Protein AF-A0A1H9GH10-F1 (afdb_monomer_lite)

Structure (mmCIF, N/CA/C/O backbone):
data_AF-A0A1H9GH10-F1
#
_entry.id   AF-A0A1H9GH10-F1
#
loop_
_atom_site.group_PDB
_atom_site.id
_atom_site.type_symbol
_atom_site.label_atom_id
_atom_site.label_alt_id
_atom_site.label_comp_id
_atom_site.label_asym_id
_atom_site.label_entity_id
_atom_site.label_seq_id
_atom_site.pdbx_PDB_ins_code
_atom_site.Cartn_x
_atom_site.Cartn_y
_atom_site.Cartn_z
_atom_site.occupancy
_atom_site.B_iso_or_equiv
_atom_site.auth_seq_id
_atom_site.auth_comp_id
_atom_site.auth_asym_id
_atom_site.auth_atom_id
_atom_site.pdbx_PDB_model_num
ATOM 1 N N . MET A 1 1 ? 7.944 50.715 -6.901 1.00 51.25 1 MET A N 1
ATOM 2 C CA . MET A 1 1 ? 7.846 49.276 -6.567 1.00 51.25 1 MET A CA 1
ATOM 3 C C . MET A 1 1 ? 8.241 49.073 -5.104 1.00 51.25 1 MET A C 1
ATOM 5 O O . MET A 1 1 ? 9.111 49.791 -4.641 1.00 51.25 1 MET A O 1
ATOM 9 N N . SER A 1 2 ? 7.587 48.134 -4.406 1.00 56.75 2 SER A N 1
ATOM 10 C CA . SER A 1 2 ? 7.866 47.668 -3.027 1.00 56.75 2 SER A CA 1
ATOM 11 C C . SER A 1 2 ? 7.395 48.509 -1.818 1.00 56.75 2 SER A C 1
ATOM 13 O O . SER A 1 2 ? 8.195 48.880 -0.970 1.00 56.75 2 SER A O 1
ATOM 15 N N . LYS A 1 3 ? 6.078 48.736 -1.663 1.00 54.81 3 LYS A N 1
ATOM 16 C CA . LYS A 1 3 ? 5.465 49.009 -0.332 1.00 54.81 3 LYS A CA 1
ATOM 17 C C . LYS A 1 3 ? 4.612 47.842 0.195 1.00 54.81 3 LYS A C 1
ATOM 19 O O . LYS A 1 3 ? 4.389 47.717 1.394 1.00 54.81 3 LYS A O 1
ATOM 24 N N . THR A 1 4 ? 4.172 46.947 -0.687 1.00 63.12 4 THR A N 1
ATOM 25 C CA . THR A 1 4 ? 3.227 45.865 -0.361 1.00 63.12 4 THR A CA 1
ATOM 26 C C . THR A 1 4 ? 3.899 44.652 0.297 1.00 63.12 4 THR A C 1
ATOM 28 O O . THR A 1 4 ? 3.320 44.022 1.182 1.00 63.12 4 THR A O 1
ATOM 31 N N . ALA A 1 5 ? 5.152 44.356 -0.067 1.00 64.62 5 ALA A N 1
ATOM 32 C CA . ALA A 1 5 ? 5.913 43.246 0.515 1.00 64.62 5 ALA A CA 1
ATOM 33 C C . ALA A 1 5 ? 6.291 43.508 1.985 1.00 64.62 5 ALA A C 1
ATOM 35 O O . ALA A 1 5 ? 6.207 42.617 2.828 1.00 64.62 5 ALA A O 1
ATOM 36 N N . GLU A 1 6 ? 6.629 44.754 2.318 1.00 70.31 6 GLU A N 1
ATOM 37 C CA . GLU A 1 6 ? 7.044 45.137 3.670 1.00 70.31 6 GLU A CA 1
ATOM 38 C C . GLU A 1 6 ? 5.863 45.170 4.654 1.00 70.31 6 GLU A C 1
ATOM 40 O O . GLU A 1 6 ? 5.976 44.682 5.778 1.00 70.31 6 GLU A O 1
ATOM 45 N N . SER A 1 7 ? 4.685 45.611 4.194 1.00 72.62 7 SER A N 1
ATOM 46 C CA . SER A 1 7 ? 3.438 45.550 4.972 1.00 72.62 7 SER A CA 1
ATOM 47 C C . SER A 1 7 ? 3.027 44.111 5.312 1.00 72.62 7 SER A C 1
ATOM 49 O O . SER A 1 7 ? 2.621 43.824 6.440 1.00 72.62 7 SER A O 1
ATOM 51 N N . THR A 1 8 ? 3.187 43.186 4.363 1.00 72.62 8 THR A N 1
ATOM 52 C CA . THR A 1 8 ? 2.851 41.768 4.560 1.00 72.62 8 THR A CA 1
ATOM 53 C C . THR A 1 8 ? 3.807 41.110 5.558 1.00 72.62 8 THR A C 1
ATOM 55 O O . THR A 1 8 ? 3.375 40.388 6.457 1.00 72.62 8 THR A O 1
ATOM 58 N N . ARG A 1 9 ? 5.103 41.445 5.485 1.00 73.88 9 ARG A N 1
ATOM 59 C CA . ARG A 1 9 ? 6.121 40.943 6.418 1.00 73.88 9 ARG A CA 1
ATOM 60 C C . ARG A 1 9 ? 5.903 41.459 7.845 1.00 73.88 9 ARG A C 1
ATOM 62 O O . ARG A 1 9 ? 6.041 40.694 8.795 1.00 73.88 9 ARG A O 1
ATOM 69 N N . GLN A 1 10 ? 5.493 42.719 8.009 1.00 79.44 10 GLN A N 1
ATOM 70 C CA . GLN A 1 10 ? 5.167 43.282 9.326 1.00 79.44 10 GLN A CA 1
ATOM 71 C C . GLN A 1 10 ? 3.923 42.640 9.955 1.00 79.44 10 GLN A C 1
ATOM 73 O O . GLN A 1 10 ? 3.925 42.372 11.157 1.00 79.44 10 GLN A O 1
ATOM 78 N N . ARG A 1 11 ? 2.889 42.335 9.156 1.00 73.62 11 ARG A N 1
ATOM 79 C CA . ARG A 1 11 ? 1.697 41.618 9.641 1.00 73.62 11 ARG A CA 1
ATOM 80 C C . ARG A 1 11 ? 2.038 40.206 10.113 1.00 73.62 11 ARG A C 1
ATOM 82 O O . ARG A 1 11 ? 1.616 39.825 11.198 1.00 73.62 11 ARG A O 1
ATOM 89 N N . LEU A 1 12 ? 2.868 39.476 9.365 1.00 69.56 12 LEU A N 1
ATOM 90 C CA . LEU A 1 12 ? 3.295 38.125 9.739 1.00 69.56 12 LEU A CA 1
ATOM 91 C C . LEU A 1 12 ? 4.089 38.114 11.059 1.00 69.56 12 LEU A C 1
ATOM 93 O O . LEU A 1 12 ? 3.812 37.312 11.947 1.00 69.56 12 LEU A O 1
ATOM 97 N N . VAL A 1 13 ? 5.020 39.059 11.236 1.00 79.81 13 VAL A N 1
ATOM 98 C CA . VAL A 1 13 ? 5.809 39.187 12.476 1.00 79.81 13 VAL A CA 1
ATOM 99 C C . VAL A 1 13 ? 4.927 39.530 13.683 1.00 79.81 13 VAL A C 1
ATOM 101 O O . VAL A 1 13 ? 5.165 39.024 14.781 1.00 79.81 13 VAL A O 1
ATOM 104 N N . GLN A 1 14 ? 3.895 40.362 13.509 1.00 75.31 14 GLN A N 1
ATOM 105 C CA . GLN A 1 14 ? 2.956 40.670 14.593 1.00 75.31 14 GLN A CA 1
ATOM 106 C C . GLN A 1 14 ? 2.070 39.472 14.967 1.00 75.31 14 GLN A C 1
ATOM 108 O O . GLN A 1 14 ? 1.822 39.268 16.157 1.00 75.31 14 GLN A O 1
ATOM 113 N N . SER A 1 15 ? 1.647 38.658 13.995 1.00 65.44 15 SER A N 1
ATOM 114 C CA . SER A 1 15 ? 0.886 37.426 14.248 1.00 65.44 15 SER A CA 1
ATOM 115 C C . SER A 1 15 ? 1.715 36.391 15.013 1.00 65.44 15 SER A C 1
ATOM 117 O O . SER A 1 15 ? 1.254 35.873 16.028 1.00 65.44 15 SER A O 1
ATOM 119 N N . ILE A 1 16 ? 2.974 36.173 14.613 1.00 69.44 16 ILE A N 1
ATOM 120 C CA . ILE A 1 16 ? 3.894 35.245 15.295 1.00 69.44 16 ILE A CA 1
ATOM 121 C C . ILE A 1 16 ? 4.157 35.692 16.743 1.00 69.44 16 ILE A C 1
ATOM 123 O O . ILE A 1 16 ? 4.147 34.875 17.661 1.00 69.44 16 ILE A O 1
ATOM 127 N N . ARG A 1 17 ? 4.308 37.003 16.988 1.00 67.38 17 ARG A N 1
ATOM 128 C CA . ARG A 1 17 ? 4.478 37.536 18.353 1.00 67.38 17 ARG A CA 1
ATOM 129 C C . ARG A 1 17 ? 3.243 37.363 19.242 1.00 67.38 17 ARG A C 1
ATOM 131 O O . ARG A 1 17 ? 3.406 37.298 20.456 1.00 67.38 17 ARG A O 1
ATOM 138 N N . ARG A 1 18 ? 2.026 37.300 18.685 1.00 62.97 18 ARG A N 1
ATOM 139 C CA . ARG A 1 18 ? 0.807 37.020 19.470 1.00 62.97 18 ARG A CA 1
ATOM 140 C C . ARG A 1 18 ? 0.712 35.553 19.887 1.00 62.97 18 ARG A C 1
ATOM 142 O O . ARG A 1 18 ? 0.354 35.301 21.033 1.00 62.97 18 ARG A O 1
ATOM 149 N N . ILE A 1 19 ? 1.081 34.630 18.998 1.00 59.31 19 ILE A N 1
ATOM 150 C CA . ILE A 1 19 ? 1.079 33.183 19.273 1.00 59.31 19 ILE A CA 1
ATOM 151 C C . ILE A 1 19 ? 2.138 32.847 20.335 1.00 59.31 19 ILE A C 1
ATOM 153 O O . ILE A 1 19 ? 1.828 32.254 21.360 1.00 59.31 19 ILE A O 1
ATOM 157 N N . ALA A 1 20 ? 3.362 33.364 20.184 1.00 53.31 20 ALA A N 1
ATOM 158 C CA . ALA A 1 20 ? 4.433 33.119 21.156 1.00 53.31 20 ALA A CA 1
ATOM 159 C C . ALA A 1 20 ? 4.153 33.712 22.554 1.00 53.31 20 ALA A C 1
ATOM 161 O O . ALA A 1 20 ? 4.685 33.237 23.555 1.00 53.31 20 ALA A O 1
ATOM 162 N N . LYS A 1 21 ? 3.325 34.764 22.646 1.00 57.12 21 LYS A N 1
ATOM 163 C CA . LYS A 1 21 ? 2.960 35.373 23.932 1.00 57.12 21 LYS A CA 1
ATOM 164 C C . LYS A 1 21 ? 1.879 34.576 24.675 1.00 57.12 21 LYS A C 1
ATOM 166 O O . LYS A 1 21 ? 1.884 34.573 25.901 1.00 57.12 21 LYS A O 1
ATOM 171 N N . THR A 1 22 ? 0.990 33.890 23.955 1.00 54.22 22 THR A N 1
ATOM 172 C CA . THR A 1 22 ? -0.096 33.103 24.563 1.00 54.22 22 THR A CA 1
ATOM 173 C C . THR A 1 22 ? 0.424 31.802 25.177 1.00 54.22 22 THR A C 1
ATOM 175 O O . THR A 1 22 ? 0.079 31.508 26.317 1.00 54.22 22 THR A O 1
ATOM 178 N N . GLU A 1 23 ? 1.372 31.117 24.529 1.00 54.06 23 GLU A N 1
ATOM 179 C CA . GLU A 1 23 ? 1.996 29.905 25.095 1.00 54.06 23 GLU A CA 1
ATOM 180 C C . GLU A 1 23 ? 2.856 30.173 26.344 1.00 54.06 23 GLU A C 1
ATOM 182 O O . GLU A 1 23 ? 2.976 29.318 27.225 1.00 54.06 23 GLU A O 1
ATOM 187 N N . PHE A 1 24 ? 3.462 31.360 26.454 1.00 49.72 24 PHE A N 1
ATOM 188 C CA . PHE A 1 24 ? 4.284 31.711 27.616 1.00 49.72 24 PHE A CA 1
ATOM 189 C C . PHE A 1 24 ? 3.438 32.094 28.842 1.00 49.72 24 PHE A C 1
ATOM 191 O O . PHE A 1 24 ? 3.803 31.767 29.971 1.00 49.72 24 PHE A O 1
ATOM 198 N N . GLU A 1 25 ? 2.298 32.761 28.636 1.00 52.62 25 GLU A N 1
ATOM 199 C CA . GLU A 1 25 ? 1.391 33.160 29.722 1.00 52.62 25 GLU A CA 1
ATOM 200 C C . GLU A 1 25 ? 0.532 31.984 30.231 1.00 52.62 25 GLU A C 1
ATOM 202 O O . GLU A 1 25 ? 0.204 31.939 31.419 1.00 52.62 25 GLU A O 1
ATOM 207 N N . GLU A 1 26 ? 0.236 30.990 29.385 1.00 49.38 26 GLU A N 1
ATOM 208 C CA . GLU A 1 26 ? -0.495 29.776 29.779 1.00 49.38 26 GLU A CA 1
ATOM 209 C C . GLU A 1 26 ? 0.381 28.810 30.603 1.00 49.38 26 GLU A C 1
ATOM 211 O O . GLU A 1 26 ? -0.070 28.266 31.613 1.00 49.38 26 GLU A O 1
ATOM 216 N N . ASN A 1 27 ? 1.680 28.719 30.291 1.00 48.81 27 ASN A N 1
ATOM 217 C CA . ASN A 1 27 ? 2.640 27.908 31.051 1.00 48.81 27 ASN A CA 1
ATOM 218 C C . ASN A 1 27 ? 3.083 28.524 32.395 1.00 48.81 27 ASN A C 1
ATOM 220 O O . ASN A 1 27 ? 3.609 27.812 33.248 1.00 48.81 27 ASN A O 1
ATOM 224 N N . GLN A 1 28 ? 2.865 29.825 32.630 1.00 45.56 28 GLN A N 1
ATOM 225 C CA . GLN A 1 28 ? 3.172 30.465 33.921 1.00 45.56 28 GLN A CA 1
ATOM 226 C C . GLN A 1 28 ? 2.019 30.437 34.932 1.00 45.56 28 GLN A C 1
ATOM 228 O O . GLN A 1 28 ? 2.216 30.805 36.091 1.00 45.56 28 GLN A O 1
ATOM 233 N N . ARG A 1 29 ? 0.819 29.992 34.537 1.00 45.31 29 ARG A N 1
ATOM 234 C CA . ARG A 1 29 ? -0.355 29.967 35.425 1.00 45.31 29 ARG A CA 1
ATOM 235 C C . ARG A 1 29 ? -0.486 28.703 36.277 1.00 45.31 29 ARG A C 1
ATOM 237 O O . ARG A 1 29 ? -1.370 28.645 37.129 1.00 45.31 29 ARG A O 1
ATOM 244 N N . LEU A 1 30 ? 0.407 27.728 36.102 1.00 45.06 30 LEU A N 1
ATOM 245 C CA . LEU A 1 30 ? 0.434 26.497 36.888 1.00 45.06 30 LEU A CA 1
ATOM 246 C C . LEU A 1 30 ? 1.631 26.475 37.848 1.00 45.06 30 LEU A C 1
ATOM 248 O O . LEU A 1 30 ? 2.730 26.040 37.519 1.00 45.06 30 LEU A O 1
ATOM 252 N N . GLY A 1 31 ? 1.380 26.911 39.081 1.00 35.62 31 GLY A N 1
ATOM 253 C CA . GLY A 1 31 ? 2.175 26.565 40.259 1.00 35.62 31 GLY A CA 1
ATOM 254 C C . GLY A 1 31 ? 1.708 27.325 41.510 1.00 35.62 31 GLY A C 1
ATOM 255 O O . GLY A 1 31 ? 1.120 28.394 41.351 1.00 35.62 31 GLY A O 1
ATOM 256 N N . PRO A 1 32 ? 1.983 26.852 42.749 1.00 49.28 32 PRO A N 1
ATOM 257 C CA . PRO A 1 32 ? 2.855 25.727 43.110 1.00 49.28 32 PRO A CA 1
ATOM 258 C C . PRO A 1 32 ? 2.259 24.744 44.149 1.00 49.28 32 PRO A C 1
ATOM 260 O O . PRO A 1 32 ? 1.593 25.141 45.099 1.00 49.28 32 PRO A O 1
ATOM 263 N N . ALA A 1 33 ? 2.634 23.466 44.068 1.00 32.53 33 ALA A N 1
ATOM 264 C CA . ALA A 1 33 ? 2.789 22.619 45.254 1.00 32.53 33 ALA A CA 1
ATOM 265 C C . ALA A 1 33 ? 3.806 21.509 44.954 1.00 32.53 33 ALA A C 1
ATOM 267 O O . ALA A 1 33 ? 3.503 20.522 44.294 1.00 32.53 33 ALA A O 1
ATOM 268 N N . ALA A 1 34 ? 5.036 21.704 45.426 1.00 37.78 34 ALA A N 1
ATOM 269 C CA . ALA A 1 34 ? 6.015 20.634 45.601 1.00 37.78 34 ALA A CA 1
ATOM 270 C C . ALA A 1 34 ? 6.011 20.217 47.087 1.00 37.78 34 ALA A C 1
ATOM 272 O O . ALA A 1 34 ? 5.676 21.040 47.943 1.00 37.78 34 ALA A O 1
ATOM 273 N N . PRO A 1 35 ? 6.472 18.999 47.418 1.00 41.75 35 PRO A N 1
ATOM 274 C CA . PRO A 1 35 ? 7.907 18.903 47.648 1.00 41.75 35 PRO A CA 1
ATOM 275 C C . PRO A 1 35 ? 8.593 17.742 46.920 1.00 41.75 35 PRO A C 1
ATOM 277 O O . PRO A 1 35 ? 8.013 16.734 46.537 1.00 41.75 35 PRO A O 1
ATOM 280 N N . LYS A 1 36 ? 9.890 17.973 46.729 1.00 42.69 36 LYS A N 1
ATOM 281 C CA . LYS A 1 36 ? 10.887 17.188 46.005 1.00 42.69 36 LYS A CA 1
ATOM 282 C C . LYS A 1 36 ? 11.040 15.760 46.542 1.00 42.69 36 LYS A C 1
ATOM 284 O O . LYS A 1 36 ? 11.270 15.584 47.732 1.00 42.69 36 LYS A O 1
ATOM 289 N N . ALA A 1 37 ? 11.184 14.806 45.624 1.00 30.61 37 ALA A N 1
ATOM 290 C CA . ALA A 1 37 ? 12.087 13.672 45.794 1.00 30.61 37 ALA A CA 1
ATOM 291 C C . ALA A 1 37 ? 12.878 13.469 44.492 1.00 30.61 37 ALA A C 1
ATOM 293 O O . ALA A 1 37 ? 12.329 13.125 43.450 1.00 30.61 37 ALA A O 1
ATOM 294 N N . ARG A 1 38 ? 14.188 13.742 44.543 1.00 41.91 38 ARG A N 1
ATOM 295 C CA . ARG A 1 38 ? 15.155 13.227 43.567 1.00 41.91 38 ARG A CA 1
ATOM 296 C C . ARG A 1 38 ? 15.442 11.782 43.960 1.00 41.91 38 ARG A C 1
ATOM 298 O O . ARG A 1 38 ? 16.077 11.593 44.991 1.00 41.91 38 ARG A O 1
ATOM 305 N N . ILE A 1 39 ? 15.056 10.807 43.144 1.00 37.25 39 ILE A N 1
ATOM 306 C CA . ILE A 1 39 ? 15.637 9.458 43.173 1.00 37.25 39 ILE A CA 1
ATOM 307 C C . ILE A 1 39 ? 15.871 9.022 41.725 1.00 37.25 39 ILE A C 1
ATOM 309 O O . ILE A 1 39 ? 15.087 9.330 40.829 1.00 37.25 39 ILE A O 1
ATOM 313 N N . GLY A 1 40 ? 17.051 8.449 41.505 1.00 31.02 40 GLY A N 1
ATOM 314 C CA . GLY A 1 40 ? 17.642 8.193 40.204 1.00 31.02 40 GLY A CA 1
ATOM 315 C C . GLY A 1 40 ? 16.935 7.128 39.373 1.00 31.02 40 GLY A C 1
ATOM 316 O O . GLY A 1 40 ? 16.113 6.351 39.842 1.00 31.02 40 GLY A O 1
ATOM 317 N N . LYS A 1 41 ? 17.328 7.116 38.101 1.00 42.12 41 LYS A N 1
ATOM 318 C CA . LYS A 1 41 ? 17.036 6.077 37.120 1.00 42.12 41 LYS A CA 1
ATOM 319 C C . LYS A 1 41 ? 17.416 4.692 37.663 1.00 42.12 41 LYS A C 1
ATOM 321 O O . LYS A 1 41 ? 18.604 4.413 37.782 1.00 42.12 41 LYS A O 1
ATOM 326 N N . THR A 1 42 ? 16.438 3.810 37.821 1.00 33.53 42 THR A N 1
ATOM 327 C CA . THR A 1 42 ? 16.591 2.363 37.617 1.00 33.53 42 THR A CA 1
ATOM 328 C C . THR A 1 42 ? 15.279 1.809 37.075 1.00 33.53 42 THR A C 1
ATOM 330 O O . THR A 1 42 ? 14.198 2.102 37.577 1.00 33.53 42 THR A O 1
ATOM 333 N N . ARG A 1 43 ? 15.382 1.042 35.987 1.00 42.97 43 ARG A N 1
ATOM 334 C CA . ARG A 1 43 ? 14.300 0.216 35.453 1.00 42.97 43 ARG A CA 1
ATOM 335 C C . ARG A 1 43 ? 14.034 -0.907 36.459 1.00 42.97 43 ARG A C 1
ATOM 337 O O . ARG A 1 43 ? 14.956 -1.650 36.774 1.00 42.97 43 ARG A O 1
ATOM 344 N N . GLY A 1 44 ? 12.802 -1.026 36.932 1.00 32.88 44 GLY A N 1
ATOM 345 C CA . GLY A 1 44 ? 12.330 -2.147 37.739 1.00 32.88 44 GLY A CA 1
ATOM 346 C C . GLY A 1 44 ? 10.818 -2.045 37.879 1.00 32.88 44 GLY A C 1
ATOM 347 O O . GLY A 1 44 ? 10.320 -1.039 38.376 1.00 32.88 44 GLY A O 1
ATOM 348 N N . ALA A 1 45 ? 10.091 -3.036 37.366 1.00 40.38 45 ALA A N 1
ATOM 349 C CA . ALA A 1 45 ? 8.652 -3.140 37.565 1.00 40.38 45 ALA A CA 1
ATOM 350 C C . ALA A 1 45 ? 8.368 -3.341 39.062 1.00 40.38 45 ALA A C 1
ATOM 352 O O . ALA A 1 45 ? 8.985 -4.196 39.696 1.00 40.38 45 ALA A O 1
ATOM 353 N N . ALA A 1 46 ? 7.463 -2.543 39.629 1.00 39.91 46 ALA A N 1
ATOM 354 C CA . ALA A 1 46 ? 6.967 -2.757 40.982 1.00 39.91 46 ALA A CA 1
ATOM 355 C C . ALA A 1 46 ? 5.845 -3.802 40.934 1.00 39.91 46 ALA A C 1
ATOM 357 O O . ALA A 1 46 ? 4.868 -3.621 40.208 1.00 39.91 46 ALA A O 1
ATOM 358 N N . TYR A 1 47 ? 5.986 -4.880 41.702 1.00 45.00 47 TYR A N 1
ATOM 359 C CA . TYR A 1 47 ? 4.921 -5.857 41.912 1.00 45.00 47 TYR A CA 1
ATOM 360 C C . TYR A 1 47 ? 4.085 -5.427 43.123 1.00 45.00 47 TYR A C 1
ATOM 362 O O . TYR A 1 47 ? 4.628 -5.112 44.185 1.00 45.00 47 TYR A O 1
ATOM 370 N N . LEU A 1 48 ? 2.765 -5.385 42.944 1.00 55.03 48 LEU A N 1
ATOM 371 C CA . LEU A 1 48 ? 1.801 -5.175 44.023 1.00 55.03 48 LEU A CA 1
ATOM 372 C C . LEU A 1 48 ? 1.451 -6.536 44.629 1.00 55.03 48 LEU A C 1
ATOM 374 O O . LEU A 1 48 ? 1.219 -7.496 43.892 1.00 55.03 48 LEU A O 1
ATOM 378 N N . ASN A 1 49 ? 1.403 -6.629 45.958 1.00 63.25 49 ASN A N 1
ATOM 379 C CA . ASN A 1 49 ? 0.887 -7.830 46.615 1.00 63.25 49 ASN A CA 1
ATOM 380 C C . ASN A 1 49 ? -0.649 -7.921 46.463 1.00 63.25 49 ASN A C 1
ATOM 382 O O . ASN A 1 49 ? -1.303 -6.986 45.997 1.00 63.25 49 ASN A O 1
ATOM 386 N N . ALA A 1 50 ? -1.245 -9.041 46.886 1.00 57.44 50 ALA A N 1
ATOM 387 C CA . ALA A 1 50 ? -2.693 -9.281 46.796 1.00 57.44 50 ALA A CA 1
ATOM 388 C C . ALA A 1 50 ? -3.568 -8.247 47.547 1.00 57.44 50 ALA A C 1
ATOM 390 O O . ALA A 1 50 ? -4.782 -8.226 47.355 1.00 57.44 50 ALA A O 1
ATOM 391 N N . ASN A 1 51 ? -2.959 -7.377 48.360 1.00 55.62 51 ASN A N 1
ATOM 392 C CA . ASN A 1 51 ? -3.621 -6.307 49.104 1.00 55.62 51 ASN A CA 1
ATOM 393 C C . ASN A 1 51 ? -3.370 -4.905 48.507 1.00 55.62 51 ASN A C 1
ATOM 395 O O . ASN A 1 51 ? -3.840 -3.917 49.066 1.00 55.62 51 ASN A O 1
ATOM 399 N N . GLY A 1 52 ? -2.669 -4.796 47.371 1.00 47.12 52 GLY A N 1
ATOM 400 C CA . GLY A 1 52 ? -2.436 -3.527 46.673 1.00 47.12 52 GLY A CA 1
ATOM 401 C C . GLY A 1 52 ? -1.298 -2.671 47.239 1.00 47.12 52 GLY A C 1
ATOM 402 O O . GLY A 1 52 ? -1.234 -1.479 46.944 1.00 47.12 52 GLY A O 1
ATOM 403 N N . GLU A 1 53 ? -0.391 -3.252 48.026 1.00 61.00 53 GLU A N 1
ATOM 404 C CA . GLU A 1 53 ? 0.769 -2.552 48.587 1.00 61.00 53 GLU A CA 1
ATOM 405 C C . GLU A 1 53 ? 2.041 -2.832 47.771 1.00 61.00 53 GLU A C 1
ATOM 407 O O . GLU A 1 53 ? 2.217 -3.919 47.211 1.00 61.00 53 GLU A O 1
ATOM 412 N N . ILE A 1 54 ? 2.940 -1.841 47.699 1.00 52.31 54 ILE A N 1
ATOM 413 C CA . ILE A 1 54 ? 4.252 -1.976 47.050 1.00 52.31 54 ILE A CA 1
ATOM 414 C C . ILE A 1 54 ? 5.124 -2.864 47.940 1.00 52.31 54 ILE A C 1
ATOM 416 O O . ILE A 1 54 ? 5.494 -2.456 49.040 1.00 52.31 54 ILE A O 1
ATOM 420 N N . ALA A 1 55 ? 5.455 -4.065 47.465 1.00 47.00 55 ALA A N 1
ATOM 421 C CA . ALA A 1 55 ? 6.286 -5.003 48.211 1.00 47.00 55 ALA A CA 1
ATOM 422 C C . ALA A 1 55 ? 7.708 -4.439 48.394 1.00 47.00 55 ALA A C 1
ATOM 424 O O . ALA A 1 55 ? 8.451 -4.255 47.428 1.00 47.00 55 ALA A O 1
ATOM 425 N N . THR A 1 56 ? 8.097 -4.151 49.637 1.00 47.66 56 THR A N 1
ATOM 426 C CA . THR A 1 56 ? 9.462 -3.752 49.988 1.00 47.66 56 THR A CA 1
ATOM 427 C C . THR A 1 56 ? 10.262 -4.965 50.457 1.00 47.66 56 THR A C 1
ATOM 429 O O . THR A 1 56 ? 10.097 -5.413 51.584 1.00 47.66 56 THR A O 1
ATOM 432 N N . GLY A 1 57 ? 11.153 -5.452 49.595 1.00 46.66 57 GLY A N 1
ATOM 433 C CA . GLY A 1 57 ? 12.476 -5.989 49.944 1.00 46.66 57 GLY A CA 1
ATOM 434 C C . GLY A 1 57 ? 12.630 -7.337 50.656 1.00 46.66 57 GLY A C 1
ATOM 435 O O . GLY A 1 57 ? 13.574 -8.029 50.299 1.00 46.66 57 GLY A O 1
ATOM 436 N N . ASP A 1 58 ? 11.769 -7.727 51.600 1.00 47.31 58 ASP A N 1
ATOM 437 C CA . ASP A 1 58 ? 12.116 -8.811 52.548 1.00 47.31 58 ASP A CA 1
ATOM 438 C C . ASP A 1 58 ? 11.150 -10.015 52.580 1.00 47.31 58 ASP A C 1
ATOM 440 O O . ASP A 1 58 ? 11.413 -10.976 53.295 1.00 47.31 58 ASP A O 1
ATOM 444 N N . ASP A 1 59 ? 10.092 -10.031 51.761 1.00 44.34 59 ASP A N 1
ATOM 445 C CA . ASP A 1 59 ? 9.112 -11.133 51.713 1.00 44.34 59 ASP A CA 1
ATOM 446 C C . ASP A 1 59 ? 9.022 -11.771 50.315 1.00 44.34 59 ASP A C 1
ATOM 448 O O . ASP A 1 59 ? 7.990 -11.713 49.641 1.00 44.34 59 ASP A O 1
ATOM 452 N N . VAL A 1 60 ? 10.110 -12.394 49.853 1.00 43.47 60 VAL A N 1
ATOM 453 C CA . VAL A 1 60 ? 10.058 -13.328 48.716 1.00 43.47 60 VAL A CA 1
ATOM 454 C C . VAL A 1 60 ? 10.338 -14.735 49.247 1.00 43.47 60 VAL A C 1
ATOM 456 O O . VAL A 1 60 ? 11.425 -14.966 49.773 1.00 43.47 60 VAL A O 1
ATOM 459 N N . PRO A 1 61 ? 9.390 -15.684 49.143 1.00 45.25 61 PRO A N 1
ATOM 460 C CA . PRO A 1 61 ? 9.661 -17.083 49.442 1.00 45.25 61 PRO A CA 1
ATOM 461 C C . PRO A 1 61 ? 10.688 -17.638 48.446 1.00 45.25 61 PRO A C 1
ATOM 463 O O . PRO A 1 61 ? 10.419 -17.693 47.243 1.00 45.25 61 PRO A O 1
ATOM 466 N N . ASP A 1 62 ? 11.848 -18.056 48.952 1.00 45.44 62 ASP A N 1
ATOM 467 C CA . ASP A 1 62 ? 12.750 -18.977 48.258 1.00 45.44 62 ASP A CA 1
ATOM 468 C C . ASP A 1 62 ? 12.012 -20.312 48.118 1.00 45.44 62 ASP A C 1
ATOM 470 O O . ASP A 1 62 ? 11.913 -21.056 49.087 1.00 45.44 62 ASP A O 1
ATOM 474 N N . ASP A 1 63 ? 11.379 -20.533 46.965 1.00 46.06 63 ASP A N 1
ATOM 475 C CA . ASP A 1 63 ? 11.201 -21.832 46.296 1.00 46.06 63 ASP A CA 1
ATOM 476 C C . ASP A 1 63 ? 9.981 -21.785 45.363 1.00 46.06 63 ASP A C 1
ATOM 478 O O . ASP A 1 63 ? 8.849 -22.099 45.739 1.00 46.06 63 ASP A O 1
ATOM 482 N N . ALA A 1 64 ? 10.218 -21.454 44.093 1.00 37.38 64 ALA A N 1
ATOM 483 C CA . ALA A 1 64 ? 9.352 -21.896 43.006 1.00 37.38 64 ALA A CA 1
ATOM 484 C C . ALA A 1 64 ? 10.212 -22.258 41.780 1.00 37.38 64 ALA A C 1
ATOM 486 O O . ALA A 1 64 ? 11.063 -21.464 41.372 1.00 37.38 64 ALA A O 1
ATOM 487 N N . PRO A 1 65 ? 10.036 -23.460 41.203 1.00 39.28 65 PRO A N 1
ATOM 488 C CA . PRO A 1 65 ? 10.869 -23.950 40.116 1.00 39.28 65 PRO A CA 1
ATOM 489 C C . PRO A 1 65 ? 10.618 -23.160 38.828 1.00 39.28 65 PRO A C 1
ATOM 491 O O . PRO A 1 65 ? 9.480 -22.974 38.398 1.00 39.28 65 PRO A O 1
ATOM 494 N N . ILE A 1 66 ? 11.714 -22.723 38.208 1.00 42.03 66 ILE A N 1
ATOM 495 C CA . ILE A 1 66 ? 11.742 -22.166 36.858 1.00 42.03 66 ILE A CA 1
ATOM 496 C C . ILE A 1 66 ? 11.508 -23.322 35.888 1.00 42.03 66 ILE A C 1
ATOM 498 O O . ILE A 1 66 ? 12.407 -24.130 35.665 1.00 42.03 66 ILE A O 1
ATOM 502 N N . ASP A 1 67 ? 10.317 -23.382 35.304 1.00 38.56 67 ASP A N 1
ATOM 503 C CA . ASP A 1 67 ? 10.097 -24.106 34.059 1.00 38.56 67 ASP A CA 1
ATOM 504 C C . ASP A 1 67 ? 9.066 -23.357 33.214 1.00 38.56 67 ASP A C 1
ATOM 506 O O . ASP A 1 67 ? 7.894 -23.271 33.581 1.00 38.56 67 ASP A O 1
ATOM 510 N N . SER A 1 68 ? 9.552 -22.730 32.140 1.00 38.78 68 SER A N 1
ATOM 511 C CA . SER A 1 68 ? 8.865 -22.376 30.886 1.00 38.78 68 SER A CA 1
ATOM 512 C C . SER A 1 68 ? 9.718 -21.334 30.163 1.00 38.78 68 SER A C 1
ATOM 514 O O . SER A 1 68 ? 9.552 -20.123 30.315 1.00 38.78 68 SER A O 1
ATOM 516 N N . ALA A 1 69 ? 10.680 -21.851 29.401 1.00 41.62 69 ALA A N 1
ATOM 517 C CA . ALA A 1 69 ? 11.247 -21.162 28.255 1.00 41.62 69 ALA A CA 1
ATOM 518 C C . ALA A 1 69 ? 10.157 -20.911 27.190 1.00 41.62 69 ALA A C 1
ATOM 520 O O . ALA A 1 69 ? 9.076 -21.491 27.242 1.00 41.62 69 ALA A O 1
ATOM 521 N N . ASP A 1 70 ? 10.495 -20.067 26.217 1.00 40.19 70 ASP A N 1
ATOM 522 C CA . ASP A 1 70 ? 9.707 -19.664 25.045 1.00 40.19 70 ASP A CA 1
ATOM 523 C C . ASP A 1 70 ? 8.650 -18.576 25.271 1.00 40.19 70 ASP A C 1
ATOM 525 O O . ASP A 1 70 ? 7.447 -18.825 25.279 1.00 40.19 70 ASP A O 1
ATOM 529 N N . LYS A 1 71 ? 9.132 -17.326 25.368 1.00 37.31 71 LYS A N 1
ATOM 530 C CA . LYS A 1 71 ? 8.630 -16.155 24.609 1.00 37.31 71 LYS A CA 1
ATOM 531 C C . LYS A 1 71 ? 9.426 -14.891 24.976 1.00 37.31 71 LYS A C 1
ATOM 533 O O . LYS A 1 71 ? 8.916 -14.020 25.670 1.00 37.31 71 LYS A O 1
ATOM 538 N N . ALA A 1 72 ? 10.683 -14.792 24.535 1.00 41.06 72 ALA A N 1
ATOM 539 C CA . ALA A 1 72 ? 11.415 -13.516 24.455 1.00 41.06 72 ALA A CA 1
ATOM 540 C C . ALA A 1 72 ? 12.775 -13.671 23.744 1.00 41.06 72 ALA A C 1
ATOM 542 O O . ALA A 1 72 ? 13.819 -13.783 24.380 1.00 41.06 72 ALA A O 1
ATOM 543 N N . SER A 1 73 ? 12.770 -13.607 22.420 1.00 40.25 73 SER A N 1
ATOM 544 C CA . SER A 1 73 ? 13.873 -13.066 21.614 1.00 40.25 73 SER A CA 1
ATOM 545 C C . SER A 1 73 ? 13.195 -12.564 20.341 1.00 40.25 73 SER A C 1
ATOM 547 O O . SER A 1 73 ? 12.506 -13.330 19.686 1.00 40.25 73 SER A O 1
ATOM 549 N N . ASP A 1 74 ? 13.119 -11.263 20.088 1.00 37.50 74 ASP A N 1
ATOM 550 C CA . ASP A 1 74 ? 14.261 -10.531 19.561 1.00 37.50 74 ASP A CA 1
ATOM 551 C C . ASP A 1 74 ? 14.320 -9.109 20.124 1.00 37.50 74 ASP A C 1
ATOM 553 O O . ASP A 1 74 ? 13.639 -8.182 19.681 1.00 37.50 74 ASP A O 1
ATOM 557 N N . ALA A 1 75 ? 15.174 -8.932 21.132 1.00 38.03 75 ALA A N 1
ATOM 558 C CA . ALA A 1 75 ? 15.611 -7.615 21.549 1.00 38.03 75 ALA A CA 1
ATOM 559 C C . ALA A 1 75 ? 16.630 -7.091 20.531 1.00 38.03 75 ALA A C 1
ATOM 561 O O . ALA A 1 75 ? 17.665 -7.702 20.271 1.00 38.03 75 ALA A O 1
ATOM 562 N N . ALA A 1 76 ? 16.291 -5.935 19.976 1.00 41.12 76 ALA A N 1
ATOM 563 C CA . ALA A 1 76 ? 17.038 -5.184 18.991 1.00 41.12 76 ALA A CA 1
ATOM 564 C C . ALA A 1 76 ? 18.510 -4.938 19.367 1.00 41.12 76 ALA A C 1
ATOM 566 O O . ALA A 1 76 ? 18.812 -4.275 20.361 1.00 41.12 76 ALA A O 1
ATOM 567 N N . GLN A 1 77 ? 19.401 -5.364 18.473 1.00 36.34 77 GLN A N 1
ATOM 568 C CA . GLN A 1 77 ? 20.730 -4.791 18.270 1.00 36.34 77 GLN A CA 1
ATOM 569 C C . GLN A 1 77 ? 21.146 -4.990 16.804 1.00 36.34 77 GLN A C 1
ATOM 571 O O . GLN A 1 77 ? 21.522 -6.090 16.415 1.00 36.34 77 GLN A O 1
ATOM 576 N N . ASN A 1 78 ? 21.067 -3.937 15.982 1.00 34.31 78 ASN A N 1
ATOM 577 C CA . ASN A 1 78 ? 22.249 -3.323 15.365 1.00 34.31 78 ASN A CA 1
ATOM 578 C C . ASN A 1 78 ? 21.912 -2.157 14.422 1.00 34.31 78 ASN A C 1
ATOM 580 O O . ASN A 1 78 ? 20.865 -2.093 13.786 1.00 34.31 78 ASN A O 1
ATOM 584 N N . ASP A 1 79 ? 22.865 -1.235 14.443 1.00 46.41 79 ASP A N 1
ATOM 585 C CA . ASP A 1 79 ? 23.062 -0.003 13.689 1.00 46.41 79 ASP A CA 1
ATOM 586 C C . ASP A 1 79 ? 23.473 -0.303 12.227 1.00 46.41 79 ASP A C 1
ATOM 588 O O . ASP A 1 79 ? 24.009 -1.380 11.971 1.00 46.41 79 ASP A O 1
ATOM 592 N N . SER A 1 80 ? 23.291 0.667 11.317 1.00 35.69 80 SER A N 1
ATOM 593 C CA . SER A 1 80 ? 23.487 0.634 9.842 1.00 35.69 80 SER A CA 1
ATOM 594 C C . SER A 1 80 ? 22.276 0.222 8.985 1.00 35.69 80 SER A C 1
ATOM 596 O O . SER A 1 80 ? 22.163 -0.928 8.578 1.00 35.69 80 SER A O 1
ATOM 598 N N . GLY A 1 81 ? 21.444 1.197 8.593 1.00 43.09 81 GLY A N 1
ATOM 599 C CA . GLY A 1 81 ? 20.715 1.216 7.306 1.00 43.09 81 GLY A CA 1
ATOM 600 C C . GLY A 1 81 ? 19.699 0.104 7.001 1.00 43.09 81 GLY A C 1
ATOM 601 O O . GLY A 1 81 ? 19.059 0.149 5.957 1.00 43.09 81 GLY A O 1
ATOM 602 N N . THR A 1 82 ? 19.521 -0.888 7.870 1.00 43.47 82 THR A N 1
ATOM 603 C CA . THR A 1 82 ? 18.559 -1.970 7.671 1.00 43.47 82 THR A CA 1
ATOM 604 C C . THR A 1 82 ? 17.152 -1.479 7.965 1.00 43.47 82 THR A C 1
ATOM 606 O O . THR A 1 82 ? 16.810 -1.202 9.118 1.00 43.47 82 THR A O 1
ATOM 609 N N . VAL A 1 83 ? 16.331 -1.410 6.915 1.00 56.97 83 VAL A N 1
ATOM 610 C CA . VAL A 1 83 ? 14.872 -1.318 7.007 1.00 56.97 83 VAL A CA 1
ATOM 611 C C . VAL A 1 83 ? 14.415 -2.368 8.021 1.00 56.97 83 VAL A C 1
ATOM 613 O O . VAL A 1 83 ? 14.647 -3.565 7.834 1.00 56.97 83 VAL A O 1
ATOM 616 N N . LYS A 1 84 ? 13.842 -1.934 9.152 1.00 58.94 84 LYS A N 1
ATOM 617 C CA . LYS A 1 84 ? 13.306 -2.868 10.149 1.00 58.94 84 LYS A CA 1
ATOM 618 C C . LYS A 1 84 ? 12.285 -3.754 9.446 1.00 58.94 84 LYS A C 1
ATOM 620 O O . LYS A 1 84 ? 11.345 -3.245 8.842 1.00 58.94 84 LYS A O 1
ATOM 625 N N . LYS A 1 85 ? 12.471 -5.071 9.530 1.00 68.81 85 LYS A N 1
ATOM 626 C CA . LYS A 1 85 ? 11.533 -6.032 8.954 1.00 68.81 85 LYS A CA 1
ATOM 627 C C . LYS A 1 85 ? 10.149 -5.801 9.567 1.00 68.81 85 LYS A C 1
ATOM 629 O O . LYS A 1 85 ? 9.985 -5.952 10.777 1.00 68.81 85 LYS A O 1
ATOM 634 N N . LYS A 1 86 ? 9.185 -5.417 8.730 1.00 78.88 86 LYS A N 1
ATOM 635 C CA . LYS A 1 86 ? 7.777 -5.257 9.107 1.00 78.88 86 LYS A CA 1
ATOM 636 C C . LYS A 1 86 ? 7.204 -6.626 9.515 1.00 78.88 86 LYS A C 1
ATOM 638 O O . LYS A 1 86 ? 7.470 -7.628 8.847 1.00 78.88 86 LYS A O 1
ATOM 643 N N . ASN A 1 87 ? 6.473 -6.689 10.628 1.00 83.44 87 ASN A N 1
ATOM 644 C CA . ASN A 1 87 ? 5.890 -7.918 11.176 1.00 83.44 87 ASN A CA 1
ATOM 645 C C . ASN A 1 87 ? 4.366 -7.785 11.273 1.00 83.44 87 ASN A C 1
ATOM 647 O O . ASN A 1 87 ? 3.822 -7.423 12.313 1.00 83.44 87 ASN A O 1
ATOM 651 N N . TYR A 1 88 ? 3.691 -8.083 10.165 1.00 86.94 88 TYR A N 1
ATOM 652 C CA . TYR A 1 88 ? 2.245 -7.936 10.032 1.00 86.94 88 TYR A CA 1
ATOM 653 C C . TYR A 1 88 ? 1.471 -9.007 10.815 1.00 86.94 88 TYR A C 1
ATOM 655 O O . TYR A 1 88 ? 1.573 -10.209 10.524 1.00 86.94 88 TYR A O 1
ATOM 663 N N . GLN A 1 89 ? 0.649 -8.551 11.759 1.00 93.06 89 GLN A N 1
ATOM 664 C CA . GLN A 1 89 ? -0.289 -9.371 12.531 1.00 93.06 89 GLN A CA 1
ATOM 665 C C . GLN A 1 89 ? -1.588 -9.589 11.752 1.00 93.06 89 GLN A C 1
ATOM 667 O O . GLN A 1 89 ? -1.955 -8.770 10.910 1.00 93.06 89 GLN A O 1
ATOM 672 N N . SER A 1 90 ? -2.284 -10.699 12.001 1.00 94.56 90 SER A N 1
ATOM 673 C CA . SER A 1 90 ? -3.582 -10.935 11.358 1.00 94.56 90 SER A CA 1
ATOM 674 C C . SER A 1 90 ? -4.602 -9.931 11.883 1.00 94.56 90 SER A C 1
ATOM 676 O O . SER A 1 90 ? -4.633 -9.667 13.083 1.00 94.56 90 SER A O 1
ATOM 678 N N . ILE A 1 91 ? -5.496 -9.418 11.035 1.00 94.75 91 ILE A N 1
ATOM 679 C CA . ILE A 1 91 ? -6.577 -8.549 11.522 1.00 94.75 91 ILE A CA 1
ATOM 680 C C . ILE A 1 91 ? -7.467 -9.239 12.563 1.00 94.75 91 ILE A C 1
ATOM 682 O O . ILE A 1 91 ? -7.925 -8.600 13.506 1.00 94.75 91 ILE A O 1
ATOM 686 N N . SER A 1 92 ? -7.628 -10.561 12.473 1.00 94.69 92 SER A N 1
ATOM 687 C CA . SER A 1 92 ? -8.357 -11.353 13.469 1.00 94.69 92 SER A CA 1
ATOM 688 C C . SER A 1 92 ? -7.741 -11.297 14.873 1.00 94.69 92 SER A C 1
ATOM 690 O O . SER A 1 92 ? -8.441 -11.535 15.858 1.00 94.69 92 SER A O 1
ATOM 692 N N . ASP A 1 93 ? -6.448 -10.973 14.998 1.00 93.38 93 ASP A N 1
ATOM 693 C CA . ASP A 1 93 ? -5.775 -10.851 16.298 1.00 93.38 93 ASP A CA 1
ATOM 694 C C . ASP A 1 93 ? -6.366 -9.690 17.123 1.00 93.38 93 ASP A C 1
ATOM 696 O O . ASP A 1 93 ? -6.322 -9.716 18.357 1.00 93.38 93 ASP A O 1
ATOM 700 N N . ALA A 1 94 ? -7.029 -8.730 16.460 1.00 91.38 94 ALA A N 1
ATOM 701 C CA . ALA A 1 94 ? -7.771 -7.649 17.099 1.00 91.38 94 ALA A CA 1
ATOM 702 C C . ALA A 1 94 ? -8.877 -8.151 18.054 1.00 91.38 94 ALA A C 1
ATOM 704 O O . ALA A 1 94 ? -9.157 -7.523 19.077 1.00 91.38 94 ALA A O 1
ATOM 705 N N . ASP A 1 95 ? -9.482 -9.313 17.795 1.00 91.81 95 ASP A N 1
ATOM 706 C CA . ASP A 1 95 ? -10.554 -9.838 18.653 1.00 91.81 95 ASP A CA 1
ATOM 707 C C . ASP A 1 95 ? -10.055 -10.145 20.080 1.00 91.81 95 ASP A C 1
ATOM 709 O O . ASP A 1 95 ? -10.797 -10.011 21.063 1.00 91.81 95 ASP A O 1
ATOM 713 N N . ASN A 1 96 ? -8.771 -10.496 20.204 1.00 92.88 96 ASN A N 1
ATOM 714 C CA . ASN A 1 96 ? -8.141 -10.913 21.456 1.00 92.88 96 ASN A CA 1
ATOM 715 C C . ASN A 1 96 ? -7.200 -9.860 22.060 1.00 92.88 96 ASN A C 1
ATOM 717 O O . ASN A 1 96 ? -6.701 -10.068 23.171 1.00 92.88 96 ASN A O 1
ATOM 721 N N . ALA A 1 97 ? -7.003 -8.735 21.371 1.00 93.25 97 ALA A N 1
ATOM 722 C CA . ALA A 1 97 ? -6.123 -7.656 21.795 1.00 93.25 97 ALA A CA 1
ATOM 723 C C . ALA A 1 97 ? -6.486 -7.099 23.179 1.00 93.25 97 ALA A C 1
ATOM 725 O O . ALA A 1 97 ? -7.661 -6.928 23.538 1.00 93.25 97 ALA A O 1
ATOM 726 N N . GLN A 1 98 ? -5.457 -6.762 23.946 1.00 95.12 98 GLN A N 1
ATOM 727 C CA . GLN A 1 98 ? -5.541 -6.116 25.246 1.00 95.12 98 GLN A CA 1
ATOM 728 C C . GLN A 1 98 ? -4.947 -4.710 25.202 1.00 95.12 98 GLN A C 1
ATOM 730 O O . GLN A 1 98 ? -4.177 -4.343 24.318 1.00 95.12 98 GLN A O 1
ATOM 735 N N . VAL A 1 99 ? -5.324 -3.892 26.186 1.00 94.75 99 VAL A N 1
ATOM 736 C CA . VAL A 1 99 ? -4.721 -2.567 26.362 1.00 94.75 99 VAL A CA 1
ATOM 737 C C . VAL A 1 99 ? -3.232 -2.733 26.662 1.00 94.75 99 VAL A C 1
ATOM 739 O O . VAL A 1 99 ? -2.866 -3.455 27.587 1.00 94.75 99 VAL A O 1
ATOM 742 N N . GLY A 1 100 ? -2.395 -2.025 25.907 1.00 94.06 100 GLY A N 1
ATOM 743 C CA . GLY A 1 100 ? -0.938 -2.123 25.970 1.00 94.06 100 GLY A CA 1
ATOM 744 C C . GLY A 1 100 ? -0.317 -3.010 24.891 1.00 94.06 100 GLY A C 1
ATOM 745 O O . GLY A 1 100 ? 0.889 -2.894 24.680 1.00 94.06 100 GLY A O 1
ATOM 746 N N . ASP A 1 101 ? -1.108 -3.824 24.184 1.00 93.00 101 ASP A N 1
ATOM 747 C CA . ASP A 1 101 ? -0.618 -4.582 23.030 1.00 93.00 101 ASP A CA 1
ATOM 748 C C . ASP A 1 101 ? -0.232 -3.635 21.884 1.00 93.00 101 ASP A C 1
ATOM 750 O O . ASP A 1 101 ? -0.795 -2.546 21.736 1.00 93.00 101 ASP A O 1
ATOM 754 N N . THR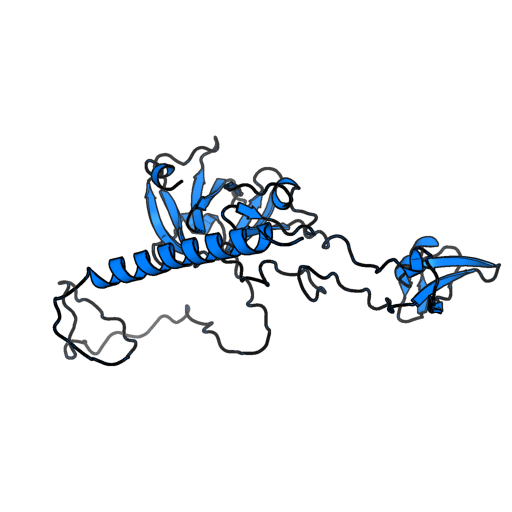 A 1 102 ? 0.733 -4.058 21.069 1.00 91.94 102 THR A N 1
ATOM 755 C CA . THR A 1 102 ? 1.213 -3.326 19.889 1.00 91.94 102 THR A CA 1
ATOM 756 C C . THR A 1 102 ? 0.645 -3.939 18.616 1.00 91.94 102 THR A C 1
ATOM 758 O O . THR A 1 102 ? 0.811 -5.138 18.380 1.00 91.94 102 THR A O 1
ATOM 761 N N . PHE A 1 103 ? 0.024 -3.088 17.811 1.00 90.06 103 PHE A N 1
ATOM 762 C CA . PHE A 1 103 ? -0.652 -3.335 16.547 1.00 90.06 103 PHE A CA 1
ATOM 763 C C . PHE A 1 103 ? -0.213 -2.269 15.541 1.00 90.06 103 PHE A C 1
ATOM 765 O O . PHE A 1 103 ? -0.976 -1.410 15.101 1.00 90.06 103 PHE A O 1
ATOM 772 N N . ASP A 1 104 ? 1.071 -2.313 15.218 1.00 87.62 104 ASP A N 1
ATOM 773 C CA . ASP A 1 104 ? 1.702 -1.356 14.316 1.00 87.62 104 ASP A CA 1
ATOM 774 C C . ASP A 1 104 ? 1.308 -1.656 12.858 1.00 87.62 104 ASP A C 1
ATOM 776 O O . ASP A 1 104 ? 1.244 -0.757 12.023 1.00 87.62 104 ASP A O 1
ATOM 780 N N . GLN A 1 105 ? 1.027 -2.930 12.551 1.00 89.25 105 GLN A N 1
ATOM 781 C CA . GLN A 1 105 ? 0.858 -3.454 11.197 1.00 89.25 105 GLN A CA 1
ATOM 782 C C . GLN A 1 105 ? -0.161 -4.600 11.140 1.00 89.25 105 GLN A C 1
ATOM 784 O O . GLN A 1 105 ? -0.044 -5.583 11.877 1.00 89.25 105 GLN A O 1
ATOM 789 N N . PHE A 1 106 ? -1.100 -4.520 10.195 1.00 92.75 106 PHE A N 1
ATOM 790 C CA . PHE A 1 106 ? -2.141 -5.524 9.962 1.00 92.75 106 PHE A CA 1
ATOM 791 C C . PHE A 1 106 ? -2.038 -6.150 8.579 1.00 92.75 106 PHE A C 1
ATOM 793 O O . PHE A 1 106 ? -1.751 -5.463 7.602 1.00 92.75 106 PHE A O 1
ATOM 800 N N . LYS A 1 107 ? -2.353 -7.440 8.483 1.00 95.31 107 LYS A N 1
ATOM 801 C CA . LYS A 1 107 ? -2.660 -8.109 7.219 1.00 95.31 107 LYS A CA 1
ATOM 802 C C . LYS A 1 107 ? -4.065 -8.698 7.245 1.00 95.31 107 LYS A C 1
ATOM 804 O O . LYS A 1 107 ? -4.516 -9.226 8.264 1.00 95.31 107 LYS A O 1
ATOM 809 N N . GLY A 1 108 ? -4.715 -8.641 6.097 1.00 96.06 108 GLY A N 1
ATOM 810 C CA . GLY A 1 108 ? -6.003 -9.255 5.821 1.00 96.06 108 GLY A CA 1
ATOM 811 C C . GLY A 1 108 ? -6.151 -9.474 4.322 1.00 96.06 108 GLY A C 1
ATOM 812 O O . GLY A 1 108 ? -5.157 -9.550 3.596 1.00 96.06 108 GLY A O 1
ATOM 813 N N . VAL A 1 109 ? -7.392 -9.558 3.868 1.00 97.38 109 VAL A N 1
ATOM 814 C CA . VAL A 1 109 ? -7.744 -9.581 2.449 1.00 97.38 109 VAL A CA 1
ATOM 815 C C . VAL A 1 109 ? -8.826 -8.551 2.159 1.00 97.38 109 VAL A C 1
ATOM 817 O O . VAL A 1 109 ? -9.638 -8.246 3.036 1.00 97.38 109 VAL A O 1
ATOM 820 N N . ASP A 1 110 ? -8.863 -8.029 0.940 1.00 95.94 110 ASP A N 1
ATOM 821 C CA . ASP A 1 110 ? -9.990 -7.239 0.457 1.00 95.94 110 ASP A CA 1
ATOM 822 C C . ASP A 1 110 ? -11.240 -8.131 0.439 1.00 95.94 110 ASP A C 1
ATOM 824 O O . ASP A 1 110 ? -11.233 -9.242 -0.098 1.00 95.94 110 ASP A O 1
ATOM 828 N N . CYS A 1 111 ? -12.321 -7.670 1.066 1.00 92.94 111 CYS A N 1
ATOM 829 C CA . CYS A 1 111 ? -13.537 -8.470 1.216 1.00 92.94 111 CYS A CA 1
ATOM 830 C C . CYS A 1 111 ? -14.264 -8.751 -0.113 1.00 92.94 111 CYS A C 1
ATOM 832 O O . CYS A 1 111 ? -15.107 -9.647 -0.167 1.00 92.94 111 CYS A O 1
ATOM 834 N N . THR A 1 112 ? -13.960 -7.996 -1.171 1.00 92.81 112 THR A N 1
ATOM 835 C CA . THR A 1 112 ? -14.564 -8.116 -2.503 1.00 92.81 112 THR A CA 1
ATOM 836 C C . THR A 1 112 ? -13.698 -8.951 -3.439 1.00 92.81 112 THR A C 1
ATOM 838 O O . THR A 1 112 ? -14.215 -9.859 -4.092 1.00 92.81 112 THR A O 1
ATOM 841 N N . THR A 1 113 ? -12.400 -8.649 -3.535 1.00 93.69 113 THR A N 1
ATOM 842 C CA . THR A 1 113 ? -11.490 -9.309 -4.488 1.00 93.69 113 THR A CA 1
ATOM 843 C C . THR A 1 113 ? -10.823 -10.549 -3.901 1.00 93.69 113 THR A C 1
ATOM 845 O O . THR A 1 113 ? -10.472 -11.468 -4.641 1.00 93.69 113 THR A O 1
ATOM 848 N N . GLY A 1 114 ? -10.687 -10.616 -2.573 1.00 94.81 114 GLY A N 1
ATOM 849 C CA . GLY A 1 114 ? -9.917 -11.649 -1.882 1.00 94.81 114 GLY A CA 1
ATOM 850 C C . GLY A 1 114 ? -8.400 -11.466 -1.990 1.00 94.81 114 GLY A C 1
ATOM 851 O O . GLY A 1 114 ? -7.660 -12.335 -1.528 1.00 94.81 114 GLY A O 1
ATOM 852 N N . GLU A 1 115 ? -7.932 -10.368 -2.589 1.00 95.56 115 GLU A N 1
ATOM 853 C CA . GLU A 1 115 ? -6.510 -10.025 -2.690 1.00 95.56 115 GLU A CA 1
ATOM 854 C C . GLU A 1 115 ? -5.954 -9.613 -1.330 1.00 95.56 115 GLU A C 1
ATOM 856 O O . GLU A 1 115 ? -6.691 -9.174 -0.445 1.00 95.56 115 GLU A O 1
ATOM 861 N N . ALA A 1 116 ? -4.647 -9.779 -1.134 1.00 96.88 116 ALA A N 1
ATOM 862 C CA . ALA A 1 116 ? -4.033 -9.466 0.145 1.00 96.88 116 ALA A CA 1
ATOM 863 C C . ALA A 1 116 ? -4.039 -7.950 0.392 1.00 96.88 116 ALA A C 1
ATOM 865 O O . ALA A 1 116 ? -3.793 -7.156 -0.510 1.00 96.88 116 ALA A O 1
ATOM 866 N N . VAL A 1 117 ? -4.269 -7.547 1.640 1.00 96.88 117 VAL A N 1
ATOM 867 C CA . VAL A 1 117 ? -4.150 -6.150 2.071 1.00 96.88 117 VAL A CA 1
ATOM 868 C C . VAL A 1 117 ? -3.211 -6.092 3.263 1.00 96.88 117 VAL A C 1
ATOM 870 O O . VAL A 1 117 ? -3.373 -6.840 4.233 1.00 96.88 117 VAL A O 1
ATOM 873 N N . LYS A 1 118 ? -2.235 -5.191 3.201 1.00 95.81 118 LYS A N 1
ATOM 874 C CA . LYS A 1 118 ? -1.316 -4.871 4.293 1.00 95.81 118 LYS A CA 1
ATOM 875 C C . LYS A 1 118 ? -1.530 -3.415 4.688 1.00 95.81 118 LYS A C 1
ATOM 877 O O . LYS A 1 118 ? -1.559 -2.542 3.833 1.00 95.81 118 LYS A O 1
ATOM 882 N N . ILE A 1 119 ? -1.674 -3.145 5.981 1.00 95.88 119 ILE A N 1
ATOM 883 C CA . ILE A 1 119 ? -1.854 -1.791 6.513 1.00 95.88 119 ILE A CA 1
ATOM 884 C C . ILE A 1 119 ? -0.754 -1.515 7.533 1.00 95.88 119 ILE A C 1
ATOM 886 O O . ILE A 1 119 ? -0.624 -2.255 8.507 1.00 95.88 119 ILE A O 1
ATOM 890 N N . ASP A 1 120 ? 0.017 -0.450 7.331 1.00 95.25 120 ASP A N 1
ATOM 891 C CA . ASP A 1 120 ? 0.956 0.091 8.315 1.00 95.25 120 ASP A CA 1
ATOM 892 C C . ASP A 1 120 ? 0.340 1.308 9.017 1.00 95.25 120 ASP A C 1
ATOM 894 O O . ASP A 1 120 ? 0.065 2.335 8.391 1.00 95.25 120 ASP A O 1
ATOM 898 N N . LEU A 1 121 ? 0.101 1.196 10.324 1.00 94.75 121 LEU A N 1
ATOM 899 C CA . LEU A 1 121 ? -0.449 2.278 11.141 1.00 94.75 121 LEU A CA 1
ATOM 900 C C . LEU A 1 121 ? 0.617 3.243 11.660 1.00 94.75 121 LEU A C 1
ATOM 902 O O . LEU A 1 121 ? 0.280 4.336 12.122 1.00 94.75 121 LEU A O 1
ATOM 906 N N . THR A 1 122 ? 1.886 2.847 11.607 1.00 92.38 122 THR A N 1
ATOM 907 C CA . THR A 1 122 ? 3.015 3.614 12.139 1.00 92.38 122 THR A CA 1
ATOM 908 C C . THR A 1 122 ? 4.108 3.777 11.082 1.00 92.38 122 THR A C 1
ATOM 910 O O . THR A 1 122 ? 5.256 3.384 11.323 1.00 92.38 122 THR A O 1
ATOM 913 N N . PRO A 1 123 ? 3.789 4.335 9.898 1.00 88.94 123 PRO A N 1
ATOM 914 C CA . PRO A 1 123 ? 4.794 4.515 8.866 1.00 88.94 123 PRO A CA 1
ATOM 915 C C . PRO A 1 123 ? 5.908 5.434 9.380 1.00 88.94 123 PRO A C 1
ATOM 917 O O . PRO A 1 123 ? 5.664 6.426 10.072 1.00 88.94 123 PRO A O 1
ATOM 920 N N . LEU A 1 124 ? 7.153 5.090 9.056 1.00 85.75 124 LEU A N 1
ATOM 921 C CA . LEU A 1 124 ? 8.301 5.935 9.363 1.00 85.75 124 LEU A CA 1
ATOM 922 C C . LEU A 1 124 ? 8.410 7.013 8.286 1.00 85.75 124 LEU A C 1
ATOM 924 O O . LEU A 1 124 ? 8.473 6.680 7.107 1.00 85.75 124 LEU A O 1
ATOM 928 N N . ASP A 1 125 ? 8.471 8.285 8.682 1.00 81.88 125 ASP A N 1
ATOM 929 C CA . ASP A 1 125 ? 8.644 9.395 7.738 1.00 81.88 125 ASP A CA 1
ATOM 930 C C . ASP A 1 125 ? 9.869 9.162 6.830 1.00 81.88 125 ASP A C 1
ATOM 932 O O . ASP A 1 125 ? 10.986 8.936 7.314 1.00 81.88 125 ASP A O 1
ATOM 936 N N . GLY A 1 126 ? 9.657 9.217 5.512 1.00 81.62 126 GLY A N 1
ATOM 937 C CA . GLY A 1 126 ? 10.676 8.965 4.489 1.00 81.62 126 GLY A CA 1
ATOM 938 C C . GLY A 1 126 ? 10.989 7.487 4.230 1.00 81.62 126 GLY A C 1
ATOM 939 O O . GLY A 1 126 ? 11.878 7.201 3.438 1.00 81.62 126 GLY A O 1
ATOM 940 N N . ASN A 1 127 ? 10.315 6.558 4.912 1.00 82.31 127 ASN A N 1
ATOM 941 C CA . ASN A 1 127 ? 10.361 5.112 4.672 1.00 82.31 127 ASN A CA 1
ATOM 942 C C . ASN A 1 127 ? 8.965 4.503 4.887 1.00 82.31 127 ASN A C 1
ATOM 944 O O . ASN A 1 127 ? 8.810 3.468 5.545 1.00 82.31 127 ASN A O 1
ATOM 948 N N . GLU A 1 128 ? 7.930 5.193 4.408 1.00 88.75 128 GLU A N 1
ATOM 949 C CA . GLU A 1 128 ? 6.544 4.799 4.649 1.00 88.75 128 GLU A CA 1
ATOM 950 C C . GLU A 1 128 ? 6.239 3.439 4.006 1.00 88.75 128 GLU A C 1
ATOM 952 O O . GLU A 1 128 ? 5.636 2.556 4.626 1.00 88.75 128 GLU A O 1
ATOM 957 N N . TYR A 1 129 ? 6.737 3.239 2.789 1.00 88.75 129 TYR A N 1
ATOM 958 C CA . TYR A 1 129 ? 6.466 2.072 1.966 1.00 88.75 129 TYR A CA 1
ATOM 959 C C . TYR A 1 129 ? 7.662 1.123 1.899 1.00 88.75 129 TYR A C 1
ATOM 961 O O . TYR A 1 129 ? 8.816 1.547 1.967 1.00 88.75 129 TYR A O 1
ATOM 969 N N . VAL A 1 130 ? 7.382 -0.177 1.776 1.00 84.69 130 VAL A N 1
ATOM 970 C CA . VAL A 1 130 ? 8.428 -1.182 1.566 1.00 84.69 130 VAL A CA 1
ATOM 971 C C . VAL A 1 130 ? 8.645 -1.319 0.062 1.00 84.69 130 VAL A C 1
ATOM 973 O O . VAL A 1 130 ? 7.691 -1.667 -0.629 1.00 84.69 130 VAL A O 1
ATOM 976 N N . PRO A 1 131 ? 9.853 -1.046 -0.455 1.00 84.38 131 PRO A N 1
ATOM 977 C CA . PRO A 1 131 ? 10.142 -1.277 -1.861 1.00 84.38 131 PRO A CA 1
ATOM 978 C C . PRO A 1 131 ? 9.979 -2.761 -2.228 1.00 84.38 131 PRO A C 1
ATOM 980 O O . PRO A 1 131 ? 10.324 -3.625 -1.415 1.00 84.38 131 PRO A O 1
ATOM 983 N N . PRO A 1 132 ? 9.525 -3.070 -3.454 1.00 84.81 132 PRO A N 1
ATOM 984 C CA . PRO A 1 132 ? 9.582 -4.423 -3.994 1.00 84.81 132 PRO A CA 1
ATOM 985 C C . PRO A 1 132 ? 11.016 -4.970 -4.034 1.00 84.81 132 PRO A C 1
ATOM 987 O O . PRO A 1 132 ? 11.996 -4.220 -4.046 1.00 84.81 132 PRO A O 1
ATOM 990 N N . ASP A 1 133 ? 11.154 -6.292 -4.119 1.00 82.44 133 ASP A N 1
ATOM 991 C CA . ASP A 1 133 ? 12.468 -6.924 -4.254 1.00 82.44 133 ASP A CA 1
ATOM 992 C C . ASP A 1 133 ? 13.228 -6.366 -5.473 1.00 82.44 133 ASP A C 1
ATOM 994 O O . ASP A 1 133 ? 12.703 -6.282 -6.585 1.00 82.44 133 ASP A O 1
ATOM 998 N N . GLY A 1 134 ? 14.486 -5.977 -5.256 1.00 76.44 134 GLY A N 1
ATOM 999 C CA . GLY A 1 134 ? 15.349 -5.382 -6.283 1.00 76.44 134 GLY A CA 1
ATOM 1000 C C . GLY A 1 134 ? 15.264 -3.856 -6.404 1.00 76.44 134 GLY A C 1
ATOM 1001 O O . GLY A 1 134 ? 16.040 -3.281 -7.162 1.00 76.44 134 GLY A O 1
ATOM 1002 N N . TRP A 1 135 ? 14.384 -3.188 -5.654 1.00 80.81 135 TRP A N 1
ATOM 1003 C CA . TRP A 1 135 ? 14.285 -1.725 -5.622 1.00 80.81 135 TRP A CA 1
ATOM 1004 C C . TRP A 1 135 ? 15.157 -1.148 -4.498 1.00 80.81 135 TRP A C 1
ATOM 1006 O O . TRP A 1 135 ? 15.253 -1.722 -3.412 1.00 80.81 135 TRP A O 1
ATOM 1016 N N . ALA A 1 136 ? 15.813 -0.012 -4.757 1.00 78.62 136 ALA A N 1
ATOM 1017 C CA . ALA A 1 136 ? 16.649 0.658 -3.757 1.00 78.62 136 ALA A CA 1
ATOM 1018 C C . ALA A 1 136 ? 15.804 1.404 -2.710 1.00 78.62 136 ALA A C 1
ATOM 1020 O O . ALA A 1 136 ? 16.138 1.398 -1.525 1.00 78.62 136 ALA A O 1
ATOM 1021 N N . ASP A 1 137 ? 14.704 2.012 -3.154 1.00 84.00 137 ASP A N 1
ATOM 1022 C CA . ASP A 1 137 ? 13.690 2.656 -2.327 1.00 84.00 137 ASP A CA 1
ATOM 1023 C C . ASP A 1 137 ? 12.319 2.600 -3.025 1.00 84.00 137 ASP A C 1
ATOM 1025 O O . ASP A 1 137 ? 12.200 2.134 -4.158 1.00 84.00 137 ASP A O 1
ATOM 1029 N N . ALA A 1 138 ? 11.264 2.986 -2.307 1.00 84.94 138 ALA A N 1
ATOM 1030 C CA . ALA A 1 138 ? 9.884 2.878 -2.777 1.00 84.94 138 ALA A CA 1
ATOM 1031 C C . ALA A 1 138 ? 9.553 3.845 -3.930 1.00 84.94 138 ALA A C 1
ATOM 1033 O O . ALA A 1 138 ? 8.720 3.516 -4.779 1.00 84.94 138 ALA A O 1
ATOM 1034 N N . ASP A 1 139 ? 10.217 5.005 -3.958 1.00 81.75 139 ASP A N 1
ATOM 1035 C CA . ASP A 1 139 ? 9.948 6.120 -4.871 1.00 81.75 139 ASP A CA 1
ATOM 1036 C C . ASP A 1 139 ? 10.825 6.075 -6.140 1.00 81.75 139 ASP A C 1
ATOM 1038 O O . ASP A 1 139 ? 10.506 6.712 -7.148 1.00 81.75 139 ASP A O 1
ATOM 1042 N N . SER A 1 140 ? 11.933 5.331 -6.100 1.00 74.56 140 SER A N 1
ATOM 1043 C CA . SER A 1 140 ? 12.945 5.258 -7.152 1.00 74.56 140 SER A CA 1
ATOM 1044 C C . SER A 1 140 ? 12.988 3.848 -7.734 1.00 74.56 140 SER A C 1
ATOM 1046 O O . SER A 1 140 ? 13.523 2.927 -7.106 1.00 74.56 140 SER A O 1
ATOM 1048 N N . PRO A 1 141 ? 12.461 3.647 -8.950 1.00 68.69 141 PRO A N 1
ATOM 1049 C CA . PRO A 1 141 ? 12.518 2.343 -9.574 1.00 68.69 141 PRO A CA 1
ATOM 1050 C C . PRO A 1 141 ? 13.941 1.886 -9.857 1.00 68.69 141 PRO A C 1
ATOM 1052 O O . PRO A 1 141 ? 14.832 2.721 -10.053 1.00 68.69 141 PRO A O 1
ATOM 1055 N N . PRO A 1 142 ? 14.164 0.559 -9.917 1.00 68.50 142 PRO A N 1
ATOM 1056 C CA . PRO A 1 142 ? 15.437 0.013 -10.304 1.00 68.50 142 PRO A CA 1
ATOM 1057 C C . PRO A 1 142 ? 15.712 0.497 -11.714 1.00 68.50 142 PRO A C 1
ATOM 1059 O O . PRO A 1 142 ? 14.931 0.299 -12.647 1.00 68.50 142 PRO A O 1
ATOM 1062 N N . VAL A 1 143 ? 16.844 1.164 -11.833 1.00 71.88 143 VAL A N 1
ATOM 1063 C CA . VAL A 1 143 ? 17.453 1.429 -13.117 1.00 71.88 143 VAL A CA 1
ATOM 1064 C C . VAL A 1 143 ? 17.872 0.064 -13.671 1.00 71.88 143 VAL A C 1
ATOM 1066 O O . VAL A 1 143 ? 18.586 -0.651 -12.965 1.00 71.88 143 VAL A O 1
ATOM 1069 N N . PRO A 1 144 ? 17.414 -0.339 -14.870 1.00 73.50 144 PRO A N 1
ATOM 1070 C CA . PRO A 1 144 ? 17.840 -1.592 -15.481 1.00 73.50 144 PRO A CA 1
ATOM 1071 C C . PRO A 1 144 ? 19.368 -1.696 -15.490 1.00 73.50 144 PRO A C 1
ATOM 1073 O O . PRO A 1 144 ? 20.042 -0.706 -15.765 1.00 73.50 144 PRO A O 1
ATOM 1076 N N . ASP A 1 145 ? 19.921 -2.875 -15.196 1.00 75.56 145 ASP A N 1
ATOM 1077 C CA . ASP A 1 145 ? 21.381 -3.068 -15.090 1.00 75.56 145 ASP A CA 1
ATOM 1078 C C . ASP A 1 145 ? 22.132 -2.705 -16.388 1.00 75.56 145 ASP A C 1
ATOM 1080 O O . ASP A 1 145 ? 23.329 -2.419 -16.373 1.00 75.56 145 ASP A O 1
ATOM 1084 N N . ASP A 1 146 ? 21.432 -2.729 -17.522 1.00 77.81 146 ASP A N 1
ATOM 1085 C CA . ASP A 1 146 ? 21.912 -2.351 -18.847 1.00 77.81 146 ASP A CA 1
ATOM 1086 C C . ASP A 1 146 ? 21.626 -0.881 -19.207 1.00 77.81 146 ASP A C 1
ATOM 1088 O O . ASP A 1 146 ? 21.955 -0.445 -20.306 1.00 77.81 146 ASP A O 1
ATOM 1092 N N . TYR A 1 147 ? 21.034 -0.074 -18.330 1.00 83.69 147 TYR A N 1
ATOM 1093 C CA . TYR A 1 147 ? 20.900 1.359 -18.572 1.00 83.69 147 TYR A CA 1
ATOM 1094 C C . TYR A 1 147 ? 22.212 2.088 -18.277 1.00 83.69 147 TYR A C 1
ATOM 1096 O O . TYR A 1 147 ? 22.798 1.966 -17.201 1.00 83.69 147 TYR A O 1
ATOM 1104 N N . ILE A 1 148 ? 22.639 2.917 -19.228 1.00 85.50 148 ILE A N 1
ATOM 1105 C CA . ILE A 1 148 ? 23.790 3.803 -19.075 1.00 85.50 148 ILE A CA 1
ATOM 1106 C C . ILE A 1 148 ? 23.309 5.226 -19.346 1.00 85.50 148 ILE A C 1
ATOM 1108 O O . ILE A 1 148 ? 22.838 5.542 -20.439 1.00 85.50 148 ILE A O 1
ATOM 1112 N N . GLU A 1 149 ? 23.414 6.094 -18.336 1.00 85.38 149 GLU A N 1
ATOM 1113 C CA . GLU A 1 149 ? 22.967 7.481 -18.448 1.00 85.38 149 GLU A CA 1
ATOM 1114 C C . GLU A 1 149 ? 23.672 8.194 -19.612 1.00 85.38 149 GLU A C 1
ATOM 1116 O O . GLU A 1 149 ? 24.900 8.212 -19.714 1.00 85.38 149 GLU A O 1
ATOM 1121 N N . GLY A 1 150 ? 22.876 8.815 -20.487 1.00 86.94 150 GLY A N 1
ATOM 1122 C CA . GLY A 1 150 ? 23.383 9.540 -21.649 1.00 86.94 150 GLY A CA 1
ATOM 1123 C C . GLY A 1 150 ? 23.750 8.652 -22.838 1.00 86.94 150 GLY A C 1
ATOM 1124 O O . GLY A 1 150 ? 24.349 9.159 -23.790 1.00 86.94 150 GLY A O 1
ATOM 1125 N N . GLU A 1 151 ? 23.378 7.374 -22.826 1.00 91.94 151 GLU A N 1
ATOM 1126 C CA . GLU A 1 151 ? 23.536 6.453 -23.949 1.00 91.94 151 GLU A CA 1
ATOM 1127 C C . GLU A 1 151 ? 22.192 5.879 -24.411 1.00 91.94 151 GLU A C 1
ATOM 1129 O O . GLU A 1 151 ? 21.182 5.948 -23.717 1.00 91.94 151 GLU A O 1
ATOM 1134 N N . TYR A 1 152 ? 22.179 5.339 -25.627 1.00 91.38 152 TYR A N 1
ATOM 1135 C CA . TYR A 1 152 ? 21.068 4.580 -26.180 1.00 91.38 152 TYR A CA 1
ATOM 1136 C C . TYR A 1 152 ? 21.577 3.271 -26.760 1.00 91.38 152 TYR A C 1
ATOM 1138 O O . TYR A 1 152 ? 22.707 3.176 -27.245 1.00 91.38 152 TYR A O 1
ATOM 1146 N N . TRP A 1 153 ? 20.708 2.274 -26.777 1.00 92.19 153 TRP A N 1
ATOM 1147 C CA . TRP A 1 153 ? 20.998 0.957 -27.308 1.00 92.19 153 TRP A CA 1
ATOM 1148 C C . TRP A 1 153 ? 20.465 0.815 -28.718 1.00 92.19 153 TRP A C 1
ATOM 1150 O O . TRP A 1 153 ? 19.411 1.346 -29.072 1.00 92.19 153 TRP A O 1
ATOM 1160 N N . ARG A 1 154 ? 21.208 0.081 -29.537 1.00 92.31 154 ARG A N 1
ATOM 1161 C CA . ARG A 1 154 ? 20.879 -0.231 -30.917 1.00 92.31 154 ARG A CA 1
ATOM 1162 C C . ARG A 1 154 ? 21.052 -1.722 -31.145 1.00 92.31 154 ARG A C 1
ATOM 1164 O O . ARG A 1 154 ? 22.145 -2.257 -30.989 1.00 92.31 154 ARG A O 1
ATOM 1171 N N . THR A 1 155 ? 20.001 -2.364 -31.632 1.00 90.06 155 THR A N 1
ATOM 1172 C CA . THR A 1 155 ? 20.090 -3.701 -32.224 1.00 90.06 155 THR A CA 1
ATOM 1173 C C . THR A 1 155 ? 19.766 -3.631 -33.710 1.00 90.06 155 THR A C 1
ATOM 1175 O O . THR A 1 155 ? 19.099 -2.700 -34.167 1.00 90.06 155 THR A O 1
ATOM 1178 N N . GLY A 1 156 ? 20.260 -4.575 -34.504 1.00 82.62 156 GLY A N 1
ATOM 1179 C CA . GLY A 1 156 ? 19.942 -4.594 -35.923 1.00 82.62 156 GLY A CA 1
ATOM 1180 C C . GLY A 1 156 ? 20.238 -5.906 -36.622 1.00 82.62 156 GLY A C 1
ATOM 1181 O O . GLY A 1 156 ? 20.949 -6.772 -36.119 1.00 82.62 156 GLY A O 1
ATOM 1182 N N . LEU A 1 157 ? 19.656 -6.045 -37.809 1.00 74.31 157 LEU A N 1
ATOM 1183 C CA . LEU A 1 157 ? 20.004 -7.102 -38.752 1.00 74.31 157 LEU A CA 1
ATOM 1184 C C . LEU A 1 157 ? 21.236 -6.690 -39.552 1.00 74.31 157 LEU A C 1
ATOM 1186 O O . LEU A 1 157 ? 21.400 -5.519 -39.901 1.00 74.31 157 LEU A O 1
ATOM 1190 N N . TRP A 1 158 ? 22.033 -7.674 -39.968 1.00 67.38 158 TRP A N 1
ATOM 1191 C CA . TRP A 1 158 ? 23.167 -7.449 -40.873 1.00 67.38 158 TRP A CA 1
ATOM 1192 C C . TRP A 1 158 ? 22.755 -6.768 -42.197 1.00 67.38 158 TRP A C 1
ATOM 1194 O O . TRP A 1 158 ? 23.570 -6.124 -42.850 1.00 67.38 158 TRP A O 1
ATOM 1204 N N . PHE A 1 159 ? 21.467 -6.843 -42.556 1.00 71.19 159 PHE A N 1
ATOM 1205 C CA . PHE A 1 159 ? 20.874 -6.229 -43.748 1.00 71.19 159 PHE A CA 1
ATOM 1206 C C . PHE A 1 159 ? 20.284 -4.817 -43.530 1.00 71.19 159 PHE A C 1
ATOM 1208 O O . PHE A 1 159 ? 19.586 -4.313 -44.406 1.00 71.19 159 PHE A O 1
ATOM 1215 N N . GLY A 1 160 ? 20.573 -4.151 -42.402 1.00 69.81 160 GLY A N 1
ATOM 1216 C CA . GLY A 1 160 ? 20.431 -2.690 -42.274 1.00 69.81 160 GLY A CA 1
ATOM 1217 C C . GLY A 1 160 ? 19.155 -2.153 -41.613 1.00 69.81 160 GLY A C 1
ATOM 1218 O O . GLY A 1 160 ? 18.916 -0.950 -41.677 1.00 69.81 160 GLY A O 1
ATOM 1219 N N . SER A 1 161 ? 18.343 -2.997 -40.969 1.00 79.75 161 SER A N 1
ATOM 1220 C CA . SER A 1 161 ? 17.262 -2.518 -40.085 1.00 79.75 161 SER A CA 1
ATOM 1221 C C . SER A 1 161 ? 17.799 -2.354 -38.667 1.00 79.75 161 SER A C 1
ATOM 1223 O O . SER A 1 161 ? 18.328 -3.321 -38.120 1.00 79.75 161 SER A O 1
ATOM 1225 N N . TYR A 1 162 ? 17.674 -1.151 -38.102 1.00 84.19 162 TYR A N 1
ATOM 1226 C CA . TYR A 1 162 ? 18.105 -0.823 -36.743 1.00 84.19 162 TYR A CA 1
ATOM 1227 C C . TYR A 1 162 ? 16.910 -0.460 -35.866 1.00 84.19 162 TYR A C 1
ATOM 1229 O O . TYR A 1 162 ? 15.996 0.236 -36.307 1.00 84.19 162 TYR A O 1
ATOM 1237 N N . TYR A 1 163 ? 16.965 -0.902 -34.618 1.00 86.50 163 TYR A N 1
ATOM 1238 C CA . TYR A 1 163 ? 15.974 -0.653 -33.582 1.00 86.50 163 TYR A CA 1
ATOM 1239 C C . TYR A 1 163 ? 16.686 -0.049 -32.380 1.00 86.50 163 TYR A C 1
ATOM 1241 O O . TYR A 1 163 ? 17.812 -0.444 -32.074 1.00 86.50 163 TYR A O 1
ATOM 1249 N N . TYR A 1 164 ? 16.046 0.926 -31.739 1.00 89.31 164 TYR A N 1
ATOM 1250 C CA . TYR A 1 164 ? 16.665 1.775 -30.726 1.00 89.31 164 TYR A CA 1
ATOM 1251 C C . TYR A 1 164 ? 15.856 1.744 -29.431 1.00 89.31 164 TYR A C 1
ATOM 1253 O O . TYR A 1 164 ? 14.633 1.849 -29.489 1.00 89.31 164 TYR A O 1
ATOM 1261 N N . GLY A 1 165 ? 16.532 1.649 -28.290 1.00 85.31 165 GLY A N 1
ATOM 1262 C CA . GLY A 1 165 ? 15.922 1.673 -26.956 1.00 85.31 165 GLY A CA 1
ATOM 1263 C C . GLY A 1 165 ? 16.795 2.428 -25.956 1.00 85.31 165 GLY A C 1
ATOM 1264 O O . GLY A 1 165 ? 17.978 2.646 -26.219 1.00 85.31 165 GLY A O 1
ATOM 1265 N N . ALA A 1 166 ? 16.221 2.839 -24.826 1.00 84.00 166 ALA A N 1
ATOM 1266 C CA . ALA A 1 166 ? 16.984 3.397 -23.708 1.00 84.00 166 ALA A CA 1
ATOM 1267 C C . ALA A 1 166 ? 17.731 2.297 -22.928 1.00 84.00 166 ALA A C 1
ATOM 1269 O O . ALA A 1 166 ? 18.733 2.577 -22.277 1.00 84.00 166 ALA A O 1
ATOM 1270 N N . THR A 1 167 ? 17.302 1.035 -23.056 1.00 87.44 167 THR A N 1
ATOM 1271 C CA . THR A 1 167 ? 18.014 -0.162 -22.569 1.00 87.44 167 THR A CA 1
ATOM 1272 C C . THR A 1 167 ? 18.263 -1.178 -23.683 1.00 87.44 167 THR A C 1
ATOM 1274 O O . THR A 1 167 ? 17.623 -1.135 -24.743 1.00 87.44 167 THR A O 1
ATOM 1277 N N . ALA A 1 168 ? 19.175 -2.126 -23.450 1.00 87.06 168 ALA A N 1
ATOM 1278 C CA . ALA A 1 168 ? 19.407 -3.241 -24.363 1.00 87.06 168 ALA A CA 1
ATOM 1279 C C . ALA A 1 168 ? 18.164 -4.140 -24.436 1.00 87.06 168 ALA A C 1
ATOM 1281 O O . ALA A 1 168 ? 17.765 -4.562 -25.526 1.00 87.06 168 ALA A O 1
ATOM 1282 N N . GLY A 1 169 ? 17.501 -4.360 -23.295 1.00 87.00 169 GLY A N 1
ATOM 1283 C CA . GLY A 1 169 ? 16.211 -5.045 -23.205 1.00 87.00 169 GLY A CA 1
ATOM 1284 C C . GLY A 1 169 ? 15.126 -4.407 -24.079 1.00 87.00 169 GLY A C 1
ATOM 1285 O O . GLY A 1 169 ? 14.487 -5.103 -24.872 1.00 87.00 169 GLY A O 1
ATOM 1286 N N . GLU A 1 170 ? 14.957 -3.084 -24.003 1.00 86.12 170 GLU A N 1
ATOM 1287 C CA . GLU A 1 170 ? 14.011 -2.344 -24.844 1.00 86.12 170 GLU A CA 1
ATOM 1288 C C . GLU A 1 170 ? 14.351 -2.493 -26.328 1.00 86.12 170 GLU A C 1
ATOM 1290 O O . GLU A 1 170 ? 13.475 -2.838 -27.124 1.00 86.12 170 GLU A O 1
ATOM 1295 N N . ALA A 1 171 ? 15.621 -2.311 -26.704 1.00 87.19 171 ALA A N 1
ATOM 1296 C CA . ALA A 1 171 ? 16.058 -2.465 -28.088 1.00 87.19 171 ALA A CA 1
ATOM 1297 C C . ALA A 1 171 ? 15.772 -3.882 -28.630 1.00 87.19 171 ALA A C 1
ATOM 1299 O O . ALA A 1 171 ? 15.256 -4.014 -29.741 1.00 87.19 171 ALA A O 1
ATOM 1300 N N . CYS A 1 172 ? 16.032 -4.935 -27.844 1.00 88.56 172 CYS A N 1
ATOM 1301 C CA . CYS A 1 172 ? 15.727 -6.322 -28.214 1.00 88.56 172 CYS A CA 1
ATOM 1302 C C . CYS A 1 172 ? 14.224 -6.613 -28.310 1.00 88.56 172 CYS A C 1
ATOM 1304 O O . CYS A 1 172 ? 13.795 -7.363 -29.191 1.00 88.56 172 CYS A O 1
ATOM 1306 N N . SER A 1 173 ? 13.410 -6.017 -27.438 1.00 88.12 173 SER A N 1
ATOM 1307 C CA . SER A 1 173 ? 11.960 -6.238 -27.437 1.00 88.12 173 SER A CA 1
ATOM 1308 C C . SER A 1 173 ? 11.297 -5.776 -28.742 1.00 88.12 173 SER A C 1
ATOM 1310 O O . SER A 1 173 ? 10.365 -6.416 -29.229 1.00 88.12 173 SER A O 1
ATOM 1312 N N . LEU A 1 174 ? 11.839 -4.728 -29.379 1.00 86.94 174 LEU A N 1
ATOM 1313 C CA . LEU A 1 174 ? 11.352 -4.194 -30.656 1.00 86.94 174 LEU A CA 1
ATOM 1314 C C . LEU A 1 174 ? 11.505 -5.171 -31.833 1.00 86.94 174 LEU A C 1
ATOM 1316 O O . LEU A 1 174 ? 10.820 -5.015 -32.844 1.00 86.94 174 LEU A O 1
ATOM 1320 N N . ILE A 1 175 ? 12.373 -6.179 -31.700 1.00 87.69 175 ILE A N 1
ATOM 1321 C CA . ILE A 1 175 ? 12.542 -7.275 -32.668 1.00 87.69 175 ILE A CA 1
ATOM 1322 C C . ILE A 1 175 ? 11.955 -8.603 -32.169 1.00 87.69 175 ILE A C 1
ATOM 1324 O O . ILE A 1 175 ? 12.237 -9.655 -32.741 1.00 87.69 175 ILE A O 1
ATOM 1328 N N . GLY A 1 176 ? 11.146 -8.563 -31.103 1.00 87.12 176 GLY A N 1
ATOM 1329 C CA . GLY A 1 176 ? 10.524 -9.741 -30.496 1.00 87.12 176 GLY A CA 1
ATOM 1330 C C . GLY A 1 176 ? 11.494 -10.634 -29.718 1.00 87.12 176 GLY A C 1
ATOM 1331 O O . GLY A 1 176 ? 11.174 -11.793 -29.474 1.00 87.12 176 GLY A O 1
ATOM 1332 N N . GLY A 1 177 ? 12.679 -10.128 -29.366 1.00 89.31 177 GLY A N 1
ATOM 1333 C CA . GLY A 1 177 ? 13.692 -10.866 -28.618 1.00 89.31 177 GLY A CA 1
ATOM 1334 C C . GLY A 1 177 ? 13.758 -10.498 -27.138 1.00 89.31 177 GLY A C 1
ATOM 1335 O O . GLY A 1 177 ? 13.103 -9.572 -26.663 1.00 89.31 177 GLY A O 1
ATOM 1336 N N . THR A 1 178 ? 14.620 -11.204 -26.413 1.00 89.12 178 THR A N 1
ATOM 1337 C CA . THR A 1 178 ? 14.997 -10.912 -25.024 1.00 89.12 178 THR A CA 1
ATOM 1338 C C . THR A 1 178 ? 16.502 -10.690 -24.957 1.00 89.12 178 THR A C 1
ATOM 1340 O O . THR A 1 178 ? 17.256 -11.454 -25.558 1.00 89.12 178 THR A O 1
ATOM 1343 N N . TYR A 1 179 ? 16.954 -9.648 -24.260 1.00 90.38 179 TYR A N 1
ATOM 1344 C CA . TYR A 1 179 ? 18.384 -9.383 -24.104 1.00 90.38 179 TYR A CA 1
ATOM 1345 C C . TYR A 1 179 ? 19.037 -10.411 -23.170 1.00 90.38 179 TYR A C 1
ATOM 1347 O O . TYR A 1 179 ? 18.566 -10.631 -22.056 1.00 90.38 179 TYR A O 1
ATOM 1355 N N . ASP A 1 180 ? 20.124 -11.032 -23.624 1.00 88.69 180 ASP A N 1
ATOM 1356 C CA . ASP A 1 180 ? 20.989 -11.893 -22.824 1.00 88.69 180 ASP A CA 1
ATOM 1357 C C . ASP A 1 180 ? 22.286 -11.144 -22.501 1.00 88.69 180 ASP A C 1
ATOM 1359 O O . ASP A 1 180 ? 23.199 -11.037 -23.326 1.00 88.69 180 ASP A O 1
ATOM 1363 N N . ALA A 1 181 ? 22.373 -10.649 -21.266 1.00 85.12 181 ALA A N 1
ATOM 1364 C CA . ALA A 1 181 ? 23.523 -9.897 -20.777 1.00 85.12 181 ALA A CA 1
ATOM 1365 C C . ALA A 1 181 ? 24.833 -10.706 -20.794 1.00 85.12 181 ALA A C 1
ATOM 1367 O O . ALA A 1 181 ? 25.909 -10.116 -20.860 1.00 85.12 181 ALA A O 1
ATOM 1368 N N . SER A 1 182 ? 24.772 -12.045 -20.756 1.00 86.44 182 SER A N 1
ATOM 1369 C CA . SER A 1 182 ? 25.975 -12.889 -20.758 1.00 86.44 182 SER A CA 1
ATOM 1370 C C . SER A 1 182 ? 26.640 -12.970 -22.134 1.00 86.44 182 SER A C 1
ATOM 1372 O O . SER A 1 182 ? 27.863 -13.086 -22.224 1.00 86.44 182 SER A O 1
ATOM 1374 N N . SER A 1 183 ? 25.844 -12.881 -23.203 1.00 87.12 183 SER A N 1
ATOM 1375 C CA . SER A 1 183 ? 26.318 -12.919 -24.588 1.00 87.12 183 SER A CA 1
ATOM 1376 C C . SER A 1 183 ? 26.348 -11.544 -25.259 1.00 87.12 183 SER A C 1
ATOM 1378 O O . SER A 1 183 ? 26.998 -11.397 -26.296 1.00 87.12 183 SER A O 1
ATOM 1380 N N . GLY A 1 184 ? 25.676 -10.540 -24.684 1.00 87.19 184 GLY A N 1
ATOM 1381 C CA . GLY A 1 184 ? 25.502 -9.220 -25.295 1.00 87.19 184 GLY A CA 1
ATOM 1382 C C . GLY A 1 184 ? 24.627 -9.272 -26.552 1.00 87.19 184 GLY A C 1
ATOM 1383 O O . GLY A 1 184 ? 24.860 -8.526 -27.507 1.00 87.19 184 GLY A O 1
ATOM 1384 N N . GLN A 1 185 ? 23.671 -10.207 -26.604 1.00 89.06 185 GLN A N 1
ATOM 1385 C CA . GLN A 1 185 ? 22.860 -10.489 -27.792 1.00 89.06 185 GLN A CA 1
ATOM 1386 C C . GLN A 1 185 ? 21.365 -10.552 -27.471 1.00 89.06 185 GLN A C 1
ATOM 1388 O O . GLN A 1 185 ? 20.969 -10.854 -26.348 1.00 89.06 185 GLN A O 1
ATOM 1393 N N . CYS A 1 186 ? 20.517 -10.315 -28.476 1.00 87.75 186 CYS A N 1
ATOM 1394 C CA . CYS A 1 186 ? 19.094 -10.641 -28.372 1.00 87.75 186 CYS A CA 1
ATOM 1395 C C . CYS A 1 186 ? 18.873 -12.128 -28.680 1.00 87.75 186 CYS A C 1
ATOM 1397 O O . CYS A 1 186 ? 19.181 -12.593 -29.781 1.00 87.75 186 CYS A O 1
ATOM 1399 N N . ALA A 1 187 ? 18.303 -12.859 -27.727 1.00 88.06 187 ALA A N 1
ATOM 1400 C CA . ALA A 1 187 ? 17.843 -14.234 -27.876 1.00 88.06 187 ALA A CA 1
ATOM 1401 C C . ALA A 1 187 ? 16.348 -14.290 -28.238 1.00 88.06 187 ALA A C 1
ATOM 1403 O O . ALA A 1 187 ? 15.620 -13.309 -28.098 1.00 88.06 187 ALA A O 1
ATOM 1404 N N . GLY A 1 188 ? 15.878 -15.454 -28.699 1.00 84.62 188 GLY A N 1
ATOM 1405 C CA . GLY A 1 188 ? 14.448 -15.711 -28.928 1.00 84.62 188 GLY A CA 1
ATOM 1406 C C . GLY A 1 188 ? 13.846 -15.070 -30.183 1.00 84.62 188 GLY A C 1
ATOM 1407 O O . GLY A 1 188 ? 12.643 -15.176 -30.390 1.00 84.62 188 GLY A O 1
ATOM 1408 N N . THR A 1 189 ? 14.659 -14.441 -31.034 1.00 80.56 189 THR A N 1
ATOM 1409 C CA . THR A 1 189 ? 14.188 -13.873 -32.305 1.00 80.56 189 THR A CA 1
ATOM 1410 C C . THR A 1 189 ? 14.117 -14.946 -33.400 1.00 80.56 189 THR A C 1
ATOM 1412 O O . THR A 1 189 ? 14.900 -15.899 -33.409 1.00 80.56 189 THR A O 1
ATOM 1415 N N . GLU A 1 190 ? 13.221 -14.775 -34.377 1.00 76.94 190 GLU A N 1
ATOM 1416 C CA . GLU A 1 190 ? 13.135 -15.664 -35.551 1.00 76.94 190 GLU A CA 1
ATOM 1417 C C . GLU A 1 190 ? 14.372 -15.589 -36.469 1.00 76.94 190 GLU A C 1
ATOM 1419 O O . GLU A 1 190 ? 14.599 -16.492 -37.274 1.00 76.94 190 GLU A O 1
ATOM 1424 N N . TYR A 1 191 ? 15.186 -14.532 -36.357 1.00 72.38 191 TYR A N 1
ATOM 1425 C CA . TYR A 1 191 ? 16.239 -14.196 -37.324 1.00 72.38 191 TYR A CA 1
ATOM 1426 C C . TYR A 1 191 ? 17.670 -14.463 -36.825 1.00 72.38 191 TYR A C 1
ATOM 1428 O O . TYR A 1 191 ? 18.637 -14.092 -37.493 1.00 72.38 191 TYR A O 1
ATOM 1436 N N . GLY A 1 192 ? 17.817 -15.184 -35.709 1.00 74.25 192 GLY A N 1
ATOM 1437 C CA . GLY A 1 192 ? 19.107 -15.602 -35.157 1.00 74.25 192 GLY A CA 1
ATOM 1438 C C . GLY A 1 192 ? 19.651 -14.651 -34.089 1.00 74.25 192 GLY A C 1
ATOM 1439 O O . GLY A 1 192 ? 18.901 -13.965 -33.400 1.00 74.25 192 GLY A O 1
ATOM 1440 N N . TYR A 1 193 ? 20.971 -14.654 -33.903 1.00 73.25 193 TYR A N 1
ATOM 1441 C CA . TYR A 1 193 ? 21.634 -13.819 -32.902 1.00 73.25 193 TYR A CA 1
ATOM 1442 C C . TYR A 1 193 ? 21.815 -12.391 -33.423 1.00 73.25 193 TYR A C 1
ATOM 1444 O O . TYR A 1 193 ? 22.451 -12.181 -34.458 1.00 73.25 193 TYR A O 1
ATOM 1452 N N . HIS A 1 194 ? 21.291 -11.413 -32.686 1.00 83.56 194 HIS A N 1
ATOM 1453 C CA . HIS A 1 194 ? 21.481 -9.993 -32.979 1.00 83.56 194 HIS A CA 1
ATOM 1454 C C . HIS A 1 194 ? 22.475 -9.387 -31.999 1.00 83.56 194 HIS A C 1
ATOM 1456 O O . HIS A 1 194 ? 22.296 -9.532 -30.790 1.00 83.56 194 HIS A O 1
ATOM 1462 N N . SER A 1 195 ? 23.494 -8.689 -32.508 1.00 85.50 195 SER A N 1
ATOM 1463 C CA . SER A 1 195 ? 24.368 -7.887 -31.654 1.00 85.50 195 SER A CA 1
ATOM 1464 C C . SER A 1 195 ? 23.606 -6.681 -31.116 1.00 85.50 195 SER A C 1
ATOM 1466 O O . SER A 1 195 ? 22.747 -6.105 -31.796 1.00 85.50 195 SER A O 1
ATOM 1468 N N . VAL A 1 196 ? 23.927 -6.315 -29.883 1.00 89.62 196 VAL A N 1
ATOM 1469 C CA . VAL A 1 196 ? 23.356 -5.161 -29.204 1.00 89.62 196 VAL A CA 1
ATOM 1470 C C . VAL A 1 196 ? 24.512 -4.249 -28.829 1.00 89.62 196 VAL A C 1
ATOM 1472 O O . VAL A 1 196 ? 25.382 -4.625 -28.052 1.00 89.62 196 VAL A O 1
ATOM 1475 N N . ASP A 1 197 ? 24.541 -3.073 -29.446 1.00 90.75 197 ASP A N 1
ATOM 1476 C CA . ASP A 1 197 ? 25.575 -2.064 -29.236 1.00 90.75 197 ASP A CA 1
ATOM 1477 C C . ASP A 1 197 ? 24.948 -0.845 -28.556 1.00 90.75 197 ASP A C 1
ATOM 1479 O O . ASP A 1 197 ? 23.791 -0.518 -28.824 1.00 90.75 197 ASP A O 1
ATOM 1483 N N . HIS A 1 198 ? 25.711 -0.122 -27.745 1.00 92.12 198 HIS A N 1
ATOM 1484 C CA . HIS A 1 198 ? 25.281 1.147 -27.160 1.00 92.12 198 HIS A CA 1
ATOM 1485 C C . HIS A 1 198 ? 26.080 2.322 -27.736 1.00 92.12 198 HIS A C 1
ATOM 1487 O O . HIS A 1 198 ? 27.195 2.166 -28.245 1.00 92.12 198 HIS A O 1
ATOM 1493 N N . TYR A 1 199 ? 25.477 3.508 -27.709 1.00 92.19 199 TYR A N 1
ATOM 1494 C CA . TYR A 1 199 ? 26.016 4.727 -28.301 1.00 92.19 199 TYR A CA 1
ATOM 1495 C C . TYR A 1 199 ? 25.679 5.951 -27.449 1.00 92.19 199 TYR A C 1
ATOM 1497 O O . TYR A 1 199 ? 24.567 6.039 -26.934 1.00 92.19 199 TYR A O 1
ATOM 1505 N N . PRO A 1 200 ? 26.565 6.959 -27.368 1.00 93.31 200 PRO A N 1
ATOM 1506 C CA . PRO A 1 200 ? 26.270 8.185 -26.641 1.00 93.31 200 PRO A CA 1
ATOM 1507 C C . PRO A 1 200 ? 25.166 8.993 -27.331 1.00 93.31 200 PRO A C 1
ATOM 1509 O O . PRO A 1 200 ? 25.152 9.158 -28.555 1.00 93.31 200 PRO A O 1
ATOM 1512 N N . CYS A 1 201 ? 24.277 9.568 -26.531 1.00 90.81 201 CYS A N 1
ATOM 1513 C CA . CYS A 1 201 ? 23.182 10.418 -26.985 1.00 90.81 201 CYS A CA 1
ATOM 1514 C C . CYS A 1 201 ? 23.631 11.813 -27.424 1.00 90.81 201 CYS A C 1
ATOM 1516 O O . CYS A 1 201 ? 23.015 12.415 -28.307 1.00 90.81 201 CYS A O 1
ATOM 1518 N N . GLY A 1 202 ? 24.709 12.344 -26.840 1.00 90.00 202 GLY A N 1
ATOM 1519 C CA . GLY A 1 202 ? 25.186 13.695 -27.138 1.00 90.00 202 GLY A CA 1
ATOM 1520 C C . GLY A 1 202 ? 24.094 14.749 -26.911 1.00 90.00 202 GLY A C 1
ATOM 1521 O O . GLY A 1 202 ? 23.513 14.824 -25.836 1.00 90.00 202 GLY A O 1
ATOM 1522 N N . SER A 1 203 ? 23.806 15.564 -27.931 1.00 86.25 203 SER A N 1
ATOM 1523 C CA . SER A 1 203 ? 22.727 16.567 -27.907 1.00 86.25 203 SER A CA 1
ATOM 1524 C C . SER A 1 203 ? 21.411 16.072 -28.523 1.00 86.25 203 SER A C 1
ATOM 1526 O O . SER A 1 203 ? 20.561 16.890 -28.882 1.00 86.25 203 SER A O 1
ATOM 1528 N N . SER A 1 204 ? 21.272 14.764 -28.761 1.00 86.75 204 SER A N 1
ATOM 1529 C CA . SER A 1 204 ? 20.072 14.192 -29.370 1.00 86.75 204 SER A CA 1
ATOM 1530 C C . SER A 1 204 ? 18.866 14.379 -28.455 1.00 86.75 204 SER A C 1
ATOM 1532 O O . SER A 1 204 ? 18.912 14.039 -27.279 1.00 86.75 204 SER A O 1
ATOM 1534 N N . THR A 1 205 ? 17.760 14.868 -29.013 1.00 85.88 205 THR A N 1
ATOM 1535 C CA . THR A 1 205 ? 16.460 14.933 -28.327 1.00 85.88 205 THR A CA 1
ATOM 1536 C C . THR A 1 205 ? 15.560 13.762 -28.714 1.00 85.88 205 THR A C 1
ATOM 1538 O O . THR A 1 205 ? 14.341 13.842 -28.563 1.00 85.88 205 THR A O 1
ATOM 1541 N N . ALA A 1 206 ? 16.124 12.708 -29.312 1.00 85.81 206 ALA A N 1
ATOM 1542 C CA . ALA A 1 206 ? 15.356 11.522 -29.650 1.00 85.81 206 ALA A CA 1
ATOM 1543 C C . ALA A 1 206 ? 14.747 10.902 -28.376 1.00 85.81 206 ALA A C 1
ATOM 1545 O O . ALA A 1 206 ? 15.373 10.969 -27.314 1.00 85.81 206 ALA A O 1
ATOM 1546 N N . PRO A 1 207 ? 13.556 10.279 -28.452 1.00 81.81 207 PRO A N 1
ATOM 1547 C CA . PRO A 1 207 ? 12.910 9.697 -27.277 1.00 81.81 207 PRO A CA 1
ATOM 1548 C C . PRO A 1 207 ? 13.821 8.717 -26.527 1.00 81.81 207 PRO A C 1
ATOM 1550 O O . PRO A 1 207 ? 14.033 8.885 -25.337 1.00 81.81 207 PRO A O 1
ATOM 1553 N N . TYR A 1 208 ? 14.495 7.801 -27.226 1.00 82.50 208 TYR A N 1
ATOM 1554 C CA . TYR A 1 208 ? 15.446 6.842 -26.635 1.00 82.50 208 TYR A CA 1
ATOM 1555 C C . TYR A 1 208 ? 16.711 7.475 -26.018 1.00 82.50 208 TYR A C 1
ATOM 1557 O O . TYR A 1 208 ? 17.521 6.769 -25.441 1.00 82.50 208 TYR A O 1
ATOM 1565 N N . CYS A 1 209 ? 16.896 8.790 -26.161 1.00 85.12 209 CYS A N 1
ATOM 1566 C CA . CYS A 1 209 ? 17.974 9.567 -25.546 1.00 85.12 209 CYS A CA 1
ATOM 1567 C C . CYS A 1 209 ? 17.505 10.524 -24.448 1.00 85.12 209 CYS A C 1
ATOM 1569 O O . CYS A 1 209 ? 18.315 11.215 -23.835 1.00 85.12 209 CYS A O 1
ATOM 1571 N N . THR A 1 210 ? 16.194 10.614 -24.242 1.00 78.31 210 THR A N 1
ATOM 1572 C CA . THR A 1 210 ? 15.569 11.478 -23.233 1.00 78.31 210 THR A CA 1
ATOM 1573 C C . THR A 1 210 ? 14.681 10.690 -22.270 1.00 78.31 210 THR A C 1
ATOM 1575 O O . THR A 1 210 ? 14.284 11.222 -21.236 1.00 78.31 210 THR A O 1
ATOM 1578 N N . ILE A 1 211 ? 14.394 9.423 -22.584 1.00 67.19 211 ILE A N 1
ATOM 1579 C CA . ILE A 1 211 ? 13.719 8.466 -21.712 1.00 67.19 211 ILE A CA 1
ATOM 1580 C C . ILE A 1 211 ? 14.751 7.898 -20.741 1.00 67.19 211 ILE A C 1
ATOM 1582 O O . ILE A 1 211 ? 15.693 7.224 -21.147 1.00 67.19 211 ILE A O 1
ATOM 1586 N N . SER A 1 212 ? 14.538 8.155 -19.454 1.00 64.75 212 SER A N 1
ATOM 1587 C CA . SER A 1 212 ? 15.091 7.305 -18.407 1.00 64.75 212 SER A CA 1
ATOM 1588 C C . SER A 1 212 ? 14.147 6.098 -18.301 1.00 64.75 212 SER A C 1
ATOM 1590 O O . SER A 1 212 ? 12.949 6.325 -18.093 1.00 64.75 212 SER A O 1
ATOM 1592 N N . PRO A 1 213 ? 14.610 4.852 -18.504 1.00 59.34 213 PRO A N 1
ATOM 1593 C CA . PRO A 1 213 ? 13.808 3.636 -18.407 1.00 59.34 213 PRO A CA 1
ATOM 1594 C C . PRO A 1 213 ? 13.516 3.387 -16.929 1.00 59.34 213 PRO A C 1
ATOM 1596 O O . PRO A 1 213 ? 14.155 2.602 -16.240 1.00 59.34 213 PRO A O 1
ATOM 1599 N N . VAL A 1 214 ? 12.591 4.185 -16.424 1.00 62.97 214 VAL A N 1
ATOM 1600 C CA . VAL A 1 214 ? 12.189 4.284 -15.032 1.00 62.97 214 VAL A CA 1
ATOM 1601 C C . VAL A 1 214 ? 10.858 3.551 -14.991 1.00 62.97 214 VAL A C 1
ATOM 1603 O O . VAL A 1 214 ? 9.880 4.088 -15.524 1.00 62.97 214 VAL A O 1
ATOM 1606 N N . PRO A 1 215 ? 10.806 2.309 -14.466 1.00 66.75 215 PRO A N 1
ATOM 1607 C CA . PRO A 1 215 ? 9.549 1.623 -14.214 1.00 66.75 215 PRO A CA 1
ATOM 1608 C C . PRO A 1 215 ? 8.531 2.596 -13.621 1.00 66.75 215 PRO A C 1
ATOM 1610 O O . PRO A 1 215 ? 8.777 3.225 -12.599 1.00 66.75 215 PRO A O 1
ATOM 1613 N N . THR A 1 216 ? 7.397 2.771 -14.294 1.00 72.75 216 THR A N 1
ATOM 1614 C CA . THR A 1 216 ? 6.351 3.711 -13.861 1.00 72.75 216 THR A CA 1
ATOM 1615 C C . THR A 1 216 ? 5.423 3.106 -12.808 1.00 72.75 216 THR A C 1
ATOM 1617 O O . THR A 1 216 ? 4.539 3.788 -12.298 1.00 72.75 216 THR A O 1
ATOM 1620 N N . SER A 1 217 ? 5.620 1.824 -12.496 1.00 82.81 217 SER A N 1
ATOM 1621 C CA . SER A 1 217 ? 4.862 1.042 -11.523 1.00 82.81 217 SER A CA 1
ATOM 1622 C C . SER A 1 217 ? 5.765 -0.006 -10.872 1.00 82.81 217 SER A C 1
ATOM 1624 O O . SER A 1 217 ? 6.769 -0.423 -11.459 1.00 82.81 217 SER A O 1
ATOM 1626 N N . TRP A 1 218 ? 5.413 -0.409 -9.656 1.00 89.25 218 TRP A N 1
ATOM 1627 C CA . TRP A 1 218 ? 5.951 -1.597 -9.009 1.00 89.25 218 TRP A CA 1
ATOM 1628 C C . TRP A 1 218 ? 5.512 -2.851 -9.779 1.00 89.25 218 TRP A C 1
ATOM 1630 O O . TRP A 1 218 ? 4.486 -2.824 -10.465 1.00 89.25 218 TRP A O 1
ATOM 1640 N N . PRO A 1 219 ? 6.263 -3.962 -9.701 1.00 88.94 219 PRO A N 1
ATOM 1641 C CA . PRO A 1 219 ? 5.719 -5.253 -10.097 1.00 88.94 219 PRO A CA 1
ATOM 1642 C C . PRO A 1 219 ? 4.469 -5.561 -9.263 1.00 88.94 219 PRO A C 1
ATOM 1644 O O . PRO A 1 219 ? 4.465 -5.329 -8.058 1.00 88.94 219 PRO A O 1
ATOM 1647 N N . SER A 1 220 ? 3.432 -6.094 -9.909 1.00 91.81 220 SER A N 1
ATOM 1648 C CA . SER A 1 220 ? 2.249 -6.600 -9.205 1.00 91.81 220 SER A CA 1
ATOM 1649 C C . SER A 1 220 ? 2.632 -7.817 -8.365 1.00 91.81 220 SER A C 1
ATOM 1651 O O . SER A 1 220 ? 3.283 -8.745 -8.863 1.00 91.81 220 SER A O 1
ATOM 1653 N N . ASP A 1 221 ? 2.232 -7.809 -7.100 1.00 92.25 221 ASP A N 1
ATOM 1654 C CA . ASP A 1 221 ? 2.376 -8.918 -6.158 1.00 92.25 221 ASP A CA 1
ATOM 1655 C C . ASP A 1 221 ? 1.012 -9.405 -5.619 1.00 92.25 221 ASP A C 1
ATOM 1657 O O . ASP A 1 221 ? 0.958 -10.317 -4.788 1.00 92.25 221 ASP A O 1
ATOM 1661 N N . ASN A 1 222 ? -0.091 -8.870 -6.161 1.00 93.75 222 ASN A N 1
ATOM 1662 C CA . ASN A 1 222 ? -1.478 -9.083 -5.729 1.00 93.75 222 ASN A CA 1
ATOM 1663 C C . ASN A 1 222 ? -1.709 -8.701 -4.256 1.00 93.75 222 ASN A C 1
ATOM 1665 O O . ASN A 1 222 ? -2.543 -9.308 -3.570 1.00 93.75 222 ASN A O 1
ATOM 1669 N N . THR A 1 223 ? -0.944 -7.729 -3.756 1.00 95.00 223 THR A N 1
ATOM 1670 C CA . THR A 1 223 ? -1.100 -7.156 -2.423 1.00 95.00 223 THR A CA 1
ATOM 1671 C C . THR A 1 223 ? -1.278 -5.650 -2.519 1.00 95.00 223 THR A C 1
ATOM 1673 O O . THR A 1 223 ? -0.434 -4.947 -3.048 1.00 95.00 223 THR A O 1
ATOM 1676 N N . THR A 1 224 ? -2.349 -5.130 -1.928 1.00 96.25 224 THR A N 1
ATOM 1677 C CA . THR A 1 224 ? -2.479 -3.687 -1.710 1.00 96.25 224 THR A CA 1
ATOM 1678 C C . THR A 1 224 ? -1.725 -3.290 -0.440 1.00 96.25 224 THR A C 1
ATOM 1680 O O . THR A 1 224 ? -2.086 -3.729 0.661 1.00 96.25 224 THR A O 1
ATOM 1683 N N . ASP A 1 225 ? -0.709 -2.435 -0.573 1.00 95.44 225 ASP A N 1
ATOM 1684 C CA . ASP A 1 225 ? 0.048 -1.879 0.553 1.00 95.44 225 ASP A CA 1
ATOM 1685 C C . ASP A 1 225 ? -0.473 -0.483 0.934 1.00 95.44 225 ASP A C 1
ATOM 1687 O O . ASP A 1 225 ? -0.331 0.497 0.199 1.00 95.44 225 ASP A O 1
ATOM 1691 N N . LEU A 1 226 ? -1.062 -0.374 2.127 1.00 96.75 226 LEU A N 1
ATOM 1692 C CA . LEU A 1 226 ? -1.613 0.864 2.677 1.00 96.75 226 LEU A CA 1
ATOM 1693 C C . LEU A 1 226 ? -0.791 1.366 3.861 1.00 96.75 226 LEU A C 1
ATOM 1695 O O . LEU A 1 226 ? -0.347 0.599 4.716 1.00 96.75 226 LEU A O 1
ATOM 1699 N N . VAL A 1 227 ? -0.674 2.684 3.969 1.00 96.44 227 VAL A N 1
ATOM 1700 C CA . VAL A 1 227 ? -0.129 3.365 5.145 1.00 96.44 227 VAL A CA 1
ATOM 1701 C C . VAL A 1 227 ? -1.139 4.366 5.686 1.00 96.44 227 VAL A C 1
ATOM 1703 O O . VAL A 1 227 ? -1.830 5.049 4.929 1.00 96.44 227 VAL A O 1
ATOM 1706 N N . LEU A 1 228 ? -1.223 4.484 7.008 1.00 96.44 228 LEU A N 1
ATOM 1707 C CA . LEU A 1 228 ? -1.988 5.544 7.646 1.00 96.44 228 LEU A CA 1
ATOM 1708 C C . LEU A 1 228 ? -1.184 6.849 7.604 1.00 96.44 228 LEU A C 1
ATOM 1710 O O . LEU A 1 228 ? -0.236 7.036 8.367 1.00 96.44 228 LEU A O 1
ATOM 1714 N N . LYS A 1 229 ? -1.584 7.783 6.741 1.00 93.75 229 LYS A N 1
ATOM 1715 C CA . LYS A 1 229 ? -0.913 9.074 6.565 1.00 93.75 229 LYS A CA 1
ATOM 1716 C C . LYS A 1 229 ? -1.936 10.201 6.526 1.00 93.75 229 LYS A C 1
ATOM 1718 O O . LYS A 1 229 ? -2.898 10.161 5.769 1.00 93.75 229 LYS A O 1
ATOM 1723 N N . ASN A 1 230 ? -1.726 11.227 7.353 1.00 92.38 230 ASN A N 1
ATOM 1724 C CA . ASN A 1 230 ? -2.593 12.413 7.427 1.00 92.38 230 ASN A CA 1
ATOM 1725 C C . ASN A 1 230 ? -4.090 12.094 7.641 1.00 92.38 230 ASN A C 1
ATOM 1727 O O . ASN A 1 230 ? -4.949 12.754 7.063 1.00 92.38 230 ASN A O 1
ATOM 1731 N N . GLY A 1 231 ? -4.398 11.085 8.464 1.00 94.69 231 GLY A N 1
ATOM 1732 C CA . GLY A 1 231 ? -5.781 10.694 8.764 1.00 94.69 231 GLY A CA 1
ATOM 1733 C C . GLY A 1 231 ? -6.482 9.926 7.638 1.00 94.69 231 GLY A C 1
ATOM 1734 O O . GLY A 1 231 ? -7.703 9.817 7.654 1.00 94.69 231 GLY A O 1
ATOM 1735 N N . ALA A 1 232 ? -5.732 9.401 6.669 1.00 97.00 232 ALA A N 1
ATOM 1736 C CA . ALA A 1 232 ? -6.260 8.589 5.584 1.00 97.00 232 ALA A CA 1
ATOM 1737 C C . ALA A 1 232 ? -5.371 7.369 5.318 1.00 97.00 232 ALA A C 1
ATOM 1739 O O . ALA A 1 232 ? -4.180 7.373 5.635 1.00 97.00 232 ALA A O 1
ATOM 1740 N N . PHE A 1 233 ? -5.952 6.334 4.721 1.00 97.44 233 PHE A N 1
ATOM 1741 C CA . PHE A 1 233 ? -5.228 5.159 4.253 1.00 97.44 233 PHE A CA 1
ATOM 1742 C C . PHE A 1 233 ? -4.792 5.388 2.815 1.00 97.44 233 PHE A C 1
ATOM 1744 O O . PHE A 1 233 ? -5.620 5.484 1.910 1.00 97.44 233 PHE A O 1
ATOM 1751 N N . GLN A 1 234 ? -3.485 5.519 2.623 1.00 97.25 234 GLN A N 1
ATOM 1752 C CA . GLN A 1 234 ? -2.884 5.870 1.349 1.00 97.25 234 GLN A CA 1
ATOM 1753 C C . GLN A 1 234 ? -2.047 4.706 0.823 1.00 97.25 234 GLN A C 1
ATOM 1755 O O . GLN A 1 234 ? -1.278 4.111 1.574 1.00 97.25 234 GLN A O 1
ATOM 1760 N N . ALA A 1 235 ? -2.190 4.409 -0.465 1.00 96.56 235 ALA A N 1
ATOM 1761 C CA . ALA A 1 235 ? -1.302 3.499 -1.176 1.00 96.56 235 ALA A CA 1
ATOM 1762 C C . ALA A 1 235 ? -0.177 4.266 -1.873 1.00 96.56 235 ALA A C 1
ATOM 1764 O O . ALA A 1 235 ? -0.306 5.460 -2.181 1.00 96.56 235 ALA A O 1
ATOM 1765 N N . HIS A 1 236 ? 0.910 3.567 -2.190 1.00 94.69 236 HIS A N 1
ATOM 1766 C CA . HIS A 1 236 ? 1.961 4.153 -3.006 1.00 94.69 236 HIS A CA 1
ATOM 1767 C C . HIS A 1 236 ? 1.447 4.418 -4.436 1.00 94.69 236 HIS A C 1
ATOM 1769 O O . HIS A 1 236 ? 0.758 3.567 -5.002 1.00 94.69 236 HIS A O 1
ATOM 1775 N N . PRO A 1 237 ? 1.785 5.554 -5.081 1.00 92.69 237 PRO A N 1
ATOM 1776 C CA . PRO A 1 237 ? 1.328 5.839 -6.445 1.00 92.69 237 PRO A CA 1
ATOM 1777 C C . PRO A 1 237 ? 1.744 4.785 -7.480 1.00 92.69 237 PRO A C 1
ATOM 1779 O O . PRO A 1 237 ? 1.066 4.625 -8.492 1.00 92.69 237 PRO A O 1
ATOM 1782 N N . MET A 1 238 ? 2.850 4.079 -7.227 1.00 91.00 238 MET A N 1
ATOM 1783 C CA . MET A 1 238 ? 3.384 3.054 -8.126 1.00 91.00 238 MET A CA 1
ATOM 1784 C C . MET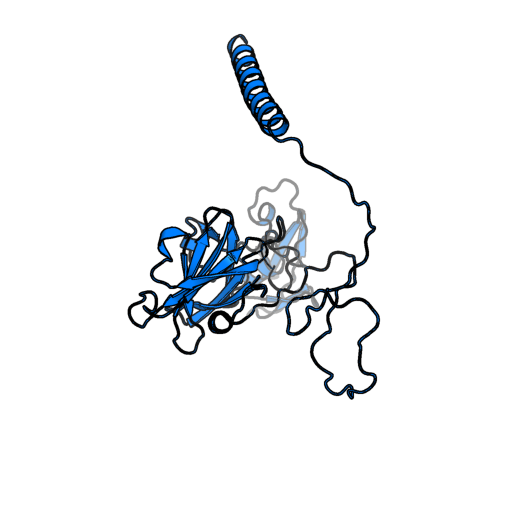 A 1 238 ? 2.849 1.646 -7.851 1.00 91.00 238 MET A C 1
ATOM 1786 O O . MET A 1 238 ? 3.076 0.785 -8.691 1.00 91.00 238 MET A O 1
ATOM 1790 N N . ASP A 1 239 ? 2.161 1.399 -6.731 1.00 93.94 239 ASP A N 1
ATOM 1791 C CA . ASP A 1 239 ? 1.566 0.091 -6.417 1.00 93.94 239 ASP A CA 1
ATOM 1792 C C . ASP A 1 239 ? 0.450 -0.209 -7.437 1.00 93.94 239 ASP A C 1
ATOM 1794 O O . ASP A 1 239 ? -0.573 0.478 -7.419 1.00 93.94 239 ASP A O 1
ATOM 1798 N N . PRO A 1 240 ? 0.611 -1.161 -8.373 1.00 94.00 240 PRO A N 1
ATOM 1799 C CA . PRO A 1 240 ? -0.396 -1.420 -9.399 1.00 94.00 240 PRO A CA 1
ATOM 1800 C C . PRO A 1 240 ? -1.647 -2.120 -8.850 1.00 94.00 240 PRO A C 1
ATOM 1802 O O . PRO A 1 240 ? -2.697 -2.026 -9.486 1.00 94.00 240 PRO A O 1
ATOM 1805 N N . ASP A 1 241 ? -1.541 -2.785 -7.699 1.00 95.38 241 ASP A N 1
ATOM 1806 C CA . ASP A 1 241 ? -2.594 -3.608 -7.104 1.00 95.38 241 ASP A CA 1
ATOM 1807 C C . ASP A 1 241 ? -3.533 -2.758 -6.235 1.00 95.38 241 ASP A C 1
ATOM 1809 O O . ASP A 1 241 ? -4.712 -3.072 -6.072 1.00 95.38 241 ASP A O 1
ATOM 1813 N N . ALA A 1 242 ? -3.056 -1.610 -5.750 1.00 95.94 242 ALA A N 1
ATOM 1814 C CA . ALA A 1 242 ? -3.894 -0.641 -5.061 1.00 95.94 242 ALA A CA 1
ATOM 1815 C C . ALA A 1 242 ? -4.897 0.066 -5.993 1.00 95.94 242 ALA A C 1
ATOM 1817 O O . ALA A 1 242 ? -4.537 0.700 -6.997 1.00 95.94 242 ALA A O 1
ATOM 1818 N N . ALA A 1 243 ? -6.171 0.074 -5.587 1.00 95.44 243 ALA A N 1
ATOM 1819 C CA . ALA A 1 243 ? -7.218 0.837 -6.262 1.00 95.44 243 ALA A CA 1
ATOM 1820 C C . ALA A 1 243 ? -6.904 2.347 -6.306 1.00 95.44 243 ALA A C 1
ATOM 1822 O O . ALA A 1 243 ? -6.386 2.931 -5.353 1.00 95.44 243 ALA A O 1
ATOM 1823 N N . GLU A 1 244 ? -7.306 3.015 -7.393 1.00 95.38 244 GLU A N 1
ATOM 1824 C CA . GLU A 1 244 ? -6.981 4.430 -7.647 1.00 95.38 244 GLU A CA 1
ATOM 1825 C C . GLU A 1 244 ? -7.456 5.389 -6.541 1.00 95.38 244 GLU A C 1
ATOM 1827 O O . GLU A 1 244 ? -6.832 6.423 -6.284 1.00 95.38 244 GLU A O 1
ATOM 1832 N N . ALA A 1 245 ? -8.538 5.033 -5.841 1.00 96.06 245 ALA A N 1
ATOM 1833 C CA . ALA A 1 245 ? -9.045 5.801 -4.708 1.00 96.06 245 ALA A CA 1
ATOM 1834 C C . ALA A 1 245 ? -8.000 5.934 -3.586 1.00 96.06 245 ALA A C 1
ATOM 1836 O O . ALA A 1 245 ? -7.840 7.024 -3.047 1.00 96.06 245 ALA A O 1
ATOM 1837 N N . PHE A 1 246 ? -7.220 4.887 -3.299 1.00 96.81 246 PHE A N 1
ATOM 1838 C CA . PHE A 1 246 ? -6.161 4.922 -2.282 1.00 96.81 246 PHE A CA 1
ATOM 1839 C C . PHE A 1 246 ? -4.970 5.808 -2.665 1.00 96.81 246 PHE A C 1
ATOM 1841 O O . PHE A 1 246 ? -4.193 6.202 -1.796 1.00 96.81 246 PHE A O 1
ATOM 1848 N N . LYS A 1 247 ? -4.823 6.142 -3.950 1.00 95.12 247 LYS A N 1
ATOM 1849 C CA . LYS A 1 247 ? -3.724 6.966 -4.471 1.00 95.12 247 LYS A CA 1
ATOM 1850 C C . LYS A 1 247 ? -4.115 8.436 -4.572 1.00 95.12 247 LYS A C 1
ATOM 1852 O O . LYS A 1 247 ? -3.324 9.314 -4.233 1.00 95.12 247 LYS A O 1
ATOM 1857 N N . THR A 1 248 ? -5.336 8.708 -5.034 1.00 95.50 248 THR A N 1
ATOM 1858 C CA . THR A 1 248 ? -5.774 10.066 -5.412 1.00 95.50 248 THR A CA 1
ATOM 1859 C C . THR A 1 248 ? -6.738 10.714 -4.429 1.00 95.50 248 THR A C 1
ATOM 1861 O O . THR A 1 248 ? -6.747 11.938 -4.305 1.00 95.50 248 THR A O 1
ATOM 1864 N N . SER A 1 249 ? -7.545 9.921 -3.727 1.00 96.62 249 SER A N 1
ATOM 1865 C CA . SER A 1 249 ? -8.536 10.396 -2.759 1.00 96.62 249 SER A CA 1
ATOM 1866 C C . SER A 1 249 ? -8.627 9.412 -1.587 1.00 96.62 249 SER A C 1
ATOM 1868 O O . SER A 1 249 ? -9.682 8.795 -1.396 1.00 96.62 249 SER A O 1
ATOM 1870 N N . PRO A 1 250 ? -7.521 9.229 -0.837 1.00 97.00 250 PRO A N 1
ATOM 1871 C CA . PRO A 1 250 ? -7.395 8.160 0.143 1.00 97.00 250 PRO A CA 1
ATOM 1872 C C . PRO A 1 250 ? -8.517 8.243 1.189 1.00 97.00 250 PRO A C 1
ATOM 1874 O O . PRO A 1 250 ? -8.754 9.322 1.745 1.00 97.00 250 PRO A O 1
ATOM 1877 N N . PRO A 1 251 ? -9.242 7.141 1.447 1.00 97.50 251 PRO A N 1
ATOM 1878 C CA . PRO A 1 251 ? -10.335 7.137 2.405 1.00 97.50 251 PRO A CA 1
ATOM 1879 C C . PRO A 1 251 ? -9.803 7.145 3.842 1.00 97.50 251 PRO A C 1
ATOM 1881 O O . PRO A 1 251 ? -8.717 6.647 4.132 1.00 97.50 251 PRO A O 1
ATOM 1884 N N . ALA A 1 252 ? -10.606 7.666 4.767 1.00 97.62 252 ALA A N 1
ATOM 1885 C CA . ALA A 1 252 ? -10.341 7.561 6.203 1.00 97.62 252 ALA A CA 1
ATOM 1886 C C . ALA A 1 252 ? -10.780 6.208 6.789 1.00 97.62 252 ALA A C 1
ATOM 1888 O O . ALA A 1 252 ? -10.555 5.951 7.964 1.00 97.62 252 ALA A O 1
ATOM 1889 N N . GLU A 1 253 ? -11.417 5.343 6.002 1.00 97.44 253 GLU A N 1
ATOM 1890 C CA . GLU A 1 253 ? -11.921 4.045 6.444 1.00 97.44 253 GLU A CA 1
ATOM 1891 C C . GLU A 1 253 ? -11.648 2.984 5.379 1.00 97.44 253 GLU A C 1
ATOM 1893 O O . GLU A 1 253 ? -11.825 3.238 4.187 1.00 97.44 253 GLU A O 1
ATOM 1898 N N . VAL A 1 254 ? -11.218 1.803 5.819 1.00 97.12 254 VAL A N 1
ATOM 1899 C CA . VAL A 1 254 ? -10.998 0.633 4.965 1.00 97.12 254 VAL A CA 1
ATOM 1900 C C . VAL A 1 254 ? -11.658 -0.572 5.595 1.00 97.12 254 VAL A C 1
ATOM 1902 O O . VAL A 1 254 ? -11.536 -0.800 6.798 1.00 97.12 254 VAL A O 1
ATOM 1905 N N . GLU A 1 255 ? -12.338 -1.355 4.771 1.00 97.19 255 GLU A N 1
ATOM 1906 C CA . GLU A 1 255 ? -12.872 -2.643 5.178 1.00 97.19 255 GLU A CA 1
ATOM 1907 C C . GLU A 1 255 ? -11.916 -3.763 4.764 1.00 97.19 255 GLU A C 1
ATOM 1909 O O . GLU A 1 255 ? -11.496 -3.835 3.611 1.00 97.19 255 GLU A O 1
ATOM 1914 N N . ILE A 1 256 ? -11.583 -4.641 5.705 1.00 96.75 256 ILE A N 1
ATOM 1915 C CA . ILE A 1 256 ? -10.711 -5.794 5.491 1.00 96.75 256 ILE A CA 1
ATOM 1916 C C . ILE A 1 256 ? -11.321 -7.053 6.096 1.00 96.75 256 ILE A C 1
ATOM 1918 O O . ILE A 1 256 ? -12.010 -7.023 7.117 1.00 96.75 256 ILE A O 1
ATOM 1922 N N . CYS A 1 257 ? -11.028 -8.182 5.470 1.00 97.12 257 CYS A N 1
ATOM 1923 C CA . CYS A 1 257 ? -11.461 -9.501 5.889 1.00 97.12 257 CYS A CA 1
ATOM 1924 C C . CYS A 1 257 ? -10.278 -10.313 6.426 1.00 97.12 257 CYS A C 1
ATOM 1926 O O . CYS A 1 257 ? -9.132 -10.121 6.025 1.00 97.12 257 CYS A O 1
ATOM 1928 N N . ASP A 1 258 ? -10.546 -11.267 7.314 1.00 96.19 258 ASP A N 1
ATOM 1929 C CA . ASP A 1 258 ? -9.519 -12.170 7.860 1.00 96.19 258 ASP A CA 1
ATOM 1930 C C . ASP A 1 258 ? -9.262 -13.429 7.006 1.00 96.19 258 ASP A C 1
ATOM 1932 O O . ASP A 1 258 ? -8.508 -14.315 7.405 1.00 96.19 258 ASP A O 1
ATOM 1936 N N . GLY A 1 259 ? -9.919 -13.546 5.848 1.00 93.12 259 GLY A N 1
ATOM 1937 C CA . GLY A 1 259 ? -9.878 -14.737 4.990 1.00 93.12 259 GLY A CA 1
ATOM 1938 C C . GLY A 1 259 ? -10.748 -15.908 5.474 1.00 93.12 259 GLY A C 1
ATOM 1939 O O . GLY A 1 259 ? -10.870 -16.907 4.769 1.00 93.12 259 GLY A O 1
ATOM 1940 N N . GLN A 1 260 ? -11.391 -15.791 6.639 1.00 94.31 260 GLN A N 1
ATOM 1941 C CA . GLN A 1 260 ? -12.364 -16.752 7.179 1.00 94.31 260 GLN A CA 1
ATOM 1942 C C . GLN A 1 260 ? -13.809 -16.244 7.053 1.00 94.31 260 GLN A C 1
ATOM 1944 O O . GLN A 1 260 ? -14.752 -16.947 7.416 1.00 94.31 260 GLN A O 1
ATOM 1949 N N . GLY A 1 261 ? -13.981 -15.034 6.515 1.00 92.56 261 GLY A N 1
ATOM 1950 C CA . GLY A 1 261 ? -15.270 -14.382 6.302 1.00 92.56 261 GLY A CA 1
ATOM 1951 C C . GLY A 1 261 ? -15.665 -13.406 7.410 1.00 92.56 261 GLY A C 1
ATOM 1952 O O . GLY A 1 261 ? -16.744 -12.822 7.319 1.00 92.56 261 GLY A O 1
ATOM 1953 N N . ASN A 1 262 ? -14.826 -13.194 8.434 1.00 96.44 262 ASN A N 1
ATOM 1954 C CA . ASN A 1 262 ? -15.050 -12.094 9.370 1.00 96.44 262 ASN A CA 1
ATOM 1955 C C . ASN A 1 262 ? -14.602 -10.779 8.723 1.00 96.44 262 ASN A C 1
ATOM 1957 O O . ASN A 1 262 ? -13.540 -10.718 8.100 1.00 96.44 262 ASN A O 1
ATOM 1961 N N . ARG A 1 263 ? -15.411 -9.733 8.906 1.00 97.75 263 ARG A N 1
ATOM 1962 C CA . ARG A 1 263 ? -15.213 -8.395 8.338 1.00 97.75 263 ARG A CA 1
ATOM 1963 C C . ARG A 1 263 ? -14.798 -7.420 9.436 1.00 97.75 263 ARG A C 1
ATOM 1965 O O . ARG A 1 263 ? -15.315 -7.485 10.554 1.00 97.75 263 ARG A O 1
ATOM 1972 N N . TYR A 1 264 ? -13.897 -6.505 9.112 1.00 98.00 264 TYR A N 1
ATOM 1973 C CA . TYR A 1 264 ? -13.376 -5.495 10.025 1.00 98.00 264 TYR A CA 1
ATOM 1974 C C . TYR A 1 264 ? -13.313 -4.145 9.314 1.00 98.00 264 TYR A C 1
ATOM 1976 O O . TYR A 1 264 ? -12.804 -4.055 8.203 1.00 98.00 264 TYR A O 1
ATOM 1984 N N . SER A 1 265 ? -13.791 -3.092 9.970 1.00 97.75 265 SER A N 1
ATOM 1985 C CA . SER A 1 265 ? -13.537 -1.704 9.581 1.00 97.75 265 SER A CA 1
ATOM 1986 C C . SER A 1 265 ? -12.308 -1.193 10.327 1.00 97.75 265 SER A C 1
ATOM 1988 O O . SER A 1 265 ? -12.220 -1.317 11.554 1.00 97.75 265 SER A O 1
ATOM 1990 N N . VAL A 1 266 ? -11.363 -0.616 9.589 1.00 97.81 266 VAL A N 1
ATOM 1991 C CA . VAL A 1 266 ? -10.224 0.132 10.115 1.00 97.81 266 VAL A CA 1
ATOM 1992 C C . VAL A 1 266 ? -10.453 1.600 9.781 1.00 97.81 266 VAL A C 1
ATOM 1994 O O . VAL A 1 266 ? -10.441 1.986 8.616 1.00 97.81 266 VAL A O 1
ATOM 1997 N N . THR A 1 267 ? -10.690 2.424 10.798 1.00 98.06 267 THR A N 1
ATOM 1998 C CA . THR A 1 267 ? -10.985 3.855 10.651 1.00 98.06 267 THR A CA 1
ATOM 1999 C C . THR A 1 267 ? -9.829 4.694 11.190 1.00 98.06 267 THR A C 1
ATOM 2001 O O . THR A 1 267 ? -9.395 4.498 12.322 1.00 98.06 267 THR A O 1
ATOM 2004 N N . ALA A 1 268 ? -9.323 5.636 10.406 1.00 97.44 268 ALA A N 1
ATOM 2005 C CA . ALA A 1 268 ? -8.329 6.612 10.822 1.00 97.44 268 ALA A CA 1
ATOM 2006 C C . ALA A 1 268 ? -8.936 7.616 11.814 1.00 97.44 268 ALA A C 1
ATOM 2008 O O . ALA A 1 268 ? -10.075 8.049 11.650 1.00 97.44 268 ALA A O 1
ATOM 2009 N N . LEU A 1 269 ? -8.170 8.004 12.835 1.00 96.25 269 LEU A N 1
ATOM 2010 C CA . LEU A 1 269 ? -8.614 8.957 13.858 1.00 96.25 269 LEU A CA 1
ATOM 2011 C C . LEU A 1 269 ? -8.003 10.349 13.630 1.00 96.25 269 LEU A C 1
ATOM 2013 O O . LEU A 1 269 ? -6.844 10.463 13.229 1.00 96.25 269 LEU A O 1
ATOM 2017 N N . GLU A 1 270 ? -8.748 11.415 13.955 1.00 88.62 270 GLU A N 1
ATOM 2018 C CA . GLU A 1 270 ? -8.342 12.821 13.735 1.00 88.62 270 GLU A CA 1
ATOM 2019 C C . GLU A 1 270 ? -7.016 13.190 14.444 1.00 88.62 270 GLU A C 1
ATOM 2021 O O . GLU A 1 270 ? -6.240 14.014 13.962 1.00 88.62 270 GLU A O 1
ATOM 2026 N N . GLY A 1 271 ? -6.698 12.529 15.564 1.00 84.56 271 GLY A N 1
ATOM 2027 C CA . GLY A 1 271 ? -5.442 12.697 16.312 1.00 84.56 271 GLY A CA 1
ATOM 2028 C C . GL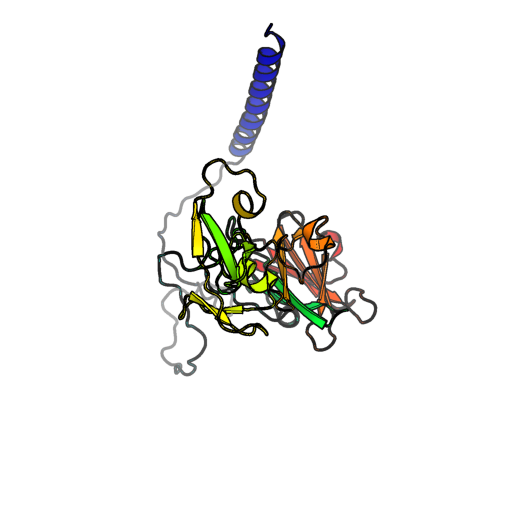Y A 1 271 ? -4.274 11.810 15.853 1.00 84.56 271 GLY A C 1
ATOM 2029 O O . GLY A 1 271 ? -3.219 11.808 16.498 1.00 84.56 271 GLY A O 1
ATOM 2030 N 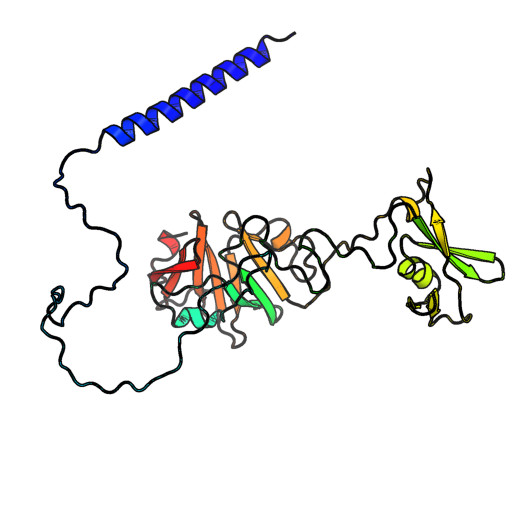N . GLY A 1 272 ? -4.455 11.046 14.774 1.00 89.00 272 GLY A N 1
ATOM 2031 C CA . GLY A 1 272 ? -3.580 9.949 14.367 1.00 89.00 272 GLY A CA 1
ATOM 2032 C C . GLY A 1 272 ? -3.917 8.626 15.065 1.00 89.00 272 GLY A C 1
ATOM 2033 O O . GLY A 1 272 ? -4.657 8.589 16.048 1.00 89.00 272 GLY A O 1
ATOM 2034 N N . GLY A 1 273 ? -3.346 7.533 14.556 1.00 94.88 273 GLY A N 1
ATOM 2035 C CA . GLY A 1 273 ? -3.741 6.179 14.944 1.00 94.88 273 GLY A CA 1
ATOM 2036 C C . GLY A 1 273 ? -5.032 5.729 14.256 1.00 94.88 273 GLY A C 1
ATOM 2037 O O . GLY A 1 273 ? -5.535 6.384 13.340 1.00 94.88 273 GLY A O 1
ATOM 2038 N N . ALA A 1 274 ? -5.566 4.595 14.693 1.00 97.44 274 ALA A N 1
ATOM 2039 C CA . ALA A 1 274 ? -6.723 3.983 14.059 1.00 97.44 274 ALA A CA 1
ATOM 2040 C C . ALA A 1 274 ? -7.656 3.329 15.074 1.00 97.44 274 ALA A C 1
ATOM 2042 O O . ALA A 1 274 ? -7.275 2.994 16.197 1.00 97.44 274 ALA A O 1
ATOM 2043 N N . MET A 1 275 ? -8.888 3.107 14.642 1.00 97.38 275 MET A N 1
ATOM 2044 C CA . MET A 1 275 ? -9.856 2.276 15.320 1.00 97.38 275 MET A CA 1
ATOM 2045 C C . MET A 1 275 ? -10.140 1.029 14.488 1.00 97.38 275 MET A C 1
ATOM 2047 O O . MET A 1 275 ? -10.492 1.145 13.321 1.00 97.38 275 MET A O 1
ATOM 2051 N N . VAL A 1 276 ? -10.048 -0.152 15.098 1.00 97.62 276 VAL A N 1
ATOM 2052 C CA . VAL A 1 276 ? -10.434 -1.421 14.461 1.00 97.62 276 VAL A CA 1
ATOM 2053 C C . VAL A 1 276 ? -11.759 -1.889 15.047 1.00 97.62 276 VAL A C 1
ATOM 2055 O O . VAL A 1 276 ? -11.882 -2.025 16.264 1.00 97.62 276 VAL A O 1
ATOM 2058 N N . THR A 1 277 ? -12.752 -2.135 14.197 1.00 97.62 277 THR A N 1
ATOM 2059 C CA . THR A 1 277 ? -14.108 -2.534 14.592 1.00 97.62 277 THR A CA 1
ATOM 2060 C C . THR A 1 277 ? -14.541 -3.767 13.818 1.00 97.62 277 THR A C 1
ATOM 2062 O O . THR A 1 277 ? -14.558 -3.750 12.592 1.00 97.62 277 THR A O 1
ATOM 2065 N N . LYS A 1 278 ? -14.941 -4.831 14.518 1.00 97.12 278 LYS A N 1
ATOM 2066 C CA . LYS A 1 278 ? -15.533 -6.010 13.875 1.00 97.12 278 LYS A CA 1
ATOM 2067 C C . LYS A 1 278 ? -16.944 -5.701 13.372 1.00 97.12 278 LYS A C 1
ATOM 2069 O O . LYS A 1 278 ? -17.755 -5.140 14.117 1.00 97.12 278 LYS A O 1
ATOM 2074 N N . LEU A 1 279 ? -17.227 -6.107 12.141 1.00 97.50 279 LEU A N 1
ATOM 2075 C CA . LEU A 1 279 ? -18.507 -5.921 11.466 1.00 97.50 279 LEU A CA 1
ATOM 2076 C C . LEU A 1 279 ? -19.285 -7.241 11.382 1.00 97.50 279 LEU A C 1
ATOM 2078 O O . LEU A 1 279 ? -18.708 -8.331 11.413 1.00 97.50 279 LEU A O 1
ATOM 2082 N N . ASP A 1 280 ? -20.605 -7.138 11.286 1.00 96.31 280 ASP A N 1
ATOM 2083 C CA . ASP A 1 280 ? -21.504 -8.254 11.027 1.00 96.31 280 ASP A CA 1
ATOM 2084 C C . ASP A 1 280 ? -21.663 -8.532 9.515 1.00 96.31 280 ASP A C 1
ATOM 2086 O O . ASP A 1 280 ? -21.005 -7.933 8.659 1.00 96.31 280 ASP A O 1
ATOM 2090 N N . GLY A 1 281 ? -22.546 -9.472 9.161 1.00 92.94 281 GLY A N 1
ATOM 2091 C CA . GLY A 1 281 ? -22.798 -9.835 7.762 1.00 92.94 281 GLY A CA 1
ATOM 2092 C C . GLY A 1 281 ? -23.373 -8.700 6.904 1.00 92.94 281 GLY A C 1
ATOM 2093 O O . GLY A 1 281 ? -23.216 -8.736 5.686 1.00 92.94 281 GLY A O 1
ATOM 2094 N N . ASN A 1 282 ? -23.985 -7.684 7.517 1.00 94.56 282 ASN A N 1
ATOM 2095 C CA . ASN A 1 282 ? -24.523 -6.512 6.827 1.00 94.56 282 ASN A CA 1
ATOM 2096 C C . ASN A 1 282 ? -23.484 -5.388 6.694 1.00 94.56 282 ASN A C 1
ATOM 2098 O O . ASN A 1 282 ? -23.702 -4.454 5.928 1.00 94.56 282 ASN A O 1
ATOM 2102 N N . GLY A 1 283 ? -22.335 -5.510 7.365 1.00 94.75 283 GLY A N 1
ATOM 2103 C CA . GLY A 1 283 ? -21.311 -4.467 7.425 1.00 94.75 283 GLY A CA 1
ATOM 2104 C C . GLY A 1 283 ? -21.521 -3.490 8.581 1.00 94.75 283 GLY A C 1
ATOM 2105 O O . GLY A 1 283 ? -20.818 -2.488 8.655 1.00 94.75 283 GLY A O 1
ATOM 2106 N N . ASP A 1 284 ? -22.450 -3.779 9.493 1.00 96.38 284 ASP A N 1
ATOM 2107 C CA . ASP A 1 284 ? -22.684 -2.958 10.676 1.00 96.38 284 ASP A CA 1
ATOM 2108 C C . ASP A 1 284 ? -21.752 -3.396 11.818 1.00 96.38 284 ASP A C 1
ATOM 2110 O O . ASP A 1 284 ? -21.447 -4.586 11.944 1.00 96.38 284 ASP A O 1
ATOM 2114 N N . PRO A 1 285 ? -21.298 -2.488 12.702 1.00 96.62 285 PRO A N 1
ATOM 2115 C CA . PRO A 1 285 ? -20.568 -2.881 13.902 1.00 96.62 285 PRO A CA 1
ATOM 2116 C C . PRO A 1 285 ? -21.359 -3.903 14.724 1.00 96.62 285 PRO A C 1
ATOM 2118 O O . PRO A 1 285 ? -22.523 -3.678 15.059 1.00 96.62 285 PRO A O 1
ATOM 2121 N N . VAL A 1 286 ? -20.719 -5.007 15.120 1.00 95.44 286 VAL A N 1
ATOM 2122 C CA . VAL A 1 286 ? -21.373 -6.040 15.945 1.00 95.44 286 VAL A CA 1
ATOM 2123 C C . VAL A 1 286 ? -21.901 -5.398 17.236 1.00 95.44 286 VAL A C 1
ATOM 2125 O O . VAL A 1 286 ? -21.114 -4.835 17.992 1.00 95.44 286 VAL A O 1
ATOM 2128 N N . ALA A 1 287 ? -23.209 -5.464 17.508 1.00 90.81 287 ALA A N 1
ATOM 2129 C CA . ALA A 1 287 ? -23.849 -4.671 18.571 1.00 90.81 287 ALA A CA 1
ATOM 2130 C C . ALA A 1 287 ? -23.219 -4.859 19.968 1.00 90.81 287 ALA A C 1
ATOM 2132 O O . ALA A 1 287 ? -22.955 -3.883 20.669 1.00 90.81 287 ALA A O 1
ATOM 2133 N N . ASP A 1 288 ? -22.910 -6.106 20.335 1.00 90.75 288 ASP A N 1
ATOM 2134 C CA . ASP A 1 288 ? -22.249 -6.459 21.604 1.00 90.75 288 ASP A CA 1
ATOM 2135 C C . ASP A 1 288 ? -20.711 -6.504 21.489 1.00 90.75 288 ASP A C 1
ATOM 2137 O O . ASP A 1 288 ? -20.005 -6.934 22.406 1.00 90.75 288 ASP A O 1
ATOM 2141 N N . GLY A 1 289 ? -20.186 -6.089 20.337 1.00 92.25 289 GLY A N 1
ATOM 2142 C CA . GLY A 1 289 ? -18.769 -6.051 20.021 1.00 92.25 289 GLY A CA 1
ATOM 2143 C C . GLY A 1 289 ? -18.038 -4.876 20.665 1.00 92.25 289 GLY A C 1
ATOM 2144 O O . GLY A 1 289 ? -18.613 -3.996 21.316 1.00 92.25 289 GLY A O 1
ATOM 2145 N N . ARG A 1 290 ? -16.719 -4.877 20.473 1.00 94.50 290 ARG A N 1
ATOM 2146 C CA . ARG A 1 290 ? -15.838 -3.801 20.917 1.00 94.50 290 ARG A CA 1
ATOM 2147 C C . ARG A 1 290 ? -14.960 -3.321 19.775 1.00 94.50 290 ARG A C 1
ATOM 2149 O O . ARG A 1 290 ? -14.437 -4.145 19.028 1.00 94.50 290 ARG A O 1
ATOM 2156 N N . SER A 1 291 ? -14.730 -2.017 19.731 1.00 96.44 291 SER A N 1
ATOM 2157 C CA . SER A 1 291 ? -13.711 -1.400 18.896 1.00 96.44 291 SER A CA 1
ATOM 2158 C C . SER A 1 291 ? -12.407 -1.274 19.678 1.00 96.44 291 SER A C 1
ATOM 2160 O O . SER A 1 291 ? -12.402 -0.955 20.875 1.00 96.44 291 SER A O 1
ATOM 2162 N N . LEU A 1 292 ? -11.290 -1.508 19.000 1.00 96.88 292 LEU A N 1
ATOM 2163 C CA . LEU A 1 292 ? -9.957 -1.228 19.519 1.00 96.88 292 LEU A CA 1
ATOM 2164 C C . LEU A 1 292 ? -9.535 0.170 19.103 1.00 96.88 292 LEU A C 1
ATOM 2166 O O . LEU A 1 292 ? -9.568 0.475 17.918 1.00 96.88 292 LEU A O 1
ATOM 2170 N N . VAL A 1 293 ? -9.089 0.987 20.053 1.00 96.69 293 VAL A N 1
ATOM 2171 C CA . VAL A 1 293 ? -8.481 2.293 19.772 1.00 96.69 293 VAL A CA 1
ATOM 2172 C C . VAL A 1 293 ? -6.968 2.151 19.871 1.00 96.69 293 VAL A C 1
ATOM 2174 O O . VAL A 1 293 ? -6.445 1.853 20.950 1.00 96.69 293 VAL A O 1
ATOM 2177 N N . ILE A 1 294 ? -6.278 2.375 18.759 1.00 96.62 294 ILE A N 1
ATOM 2178 C CA . ILE A 1 294 ? -4.831 2.238 18.593 1.00 96.62 294 ILE A CA 1
ATOM 2179 C C . ILE A 1 294 ? -4.251 3.636 18.389 1.00 96.62 294 ILE A C 1
ATOM 2181 O O . ILE A 1 294 ? -4.737 4.395 17.551 1.00 96.62 294 ILE A O 1
ATOM 2185 N N . ASP A 1 295 ? -3.239 4.011 19.172 1.00 95.62 295 ASP A N 1
ATOM 2186 C CA . ASP A 1 295 ? -2.597 5.317 19.009 1.00 95.62 295 ASP A CA 1
ATOM 2187 C C . ASP A 1 295 ? -1.637 5.358 17.808 1.00 95.62 295 ASP A C 1
ATOM 2189 O O . ASP A 1 295 ? -1.345 4.358 17.161 1.00 95.62 295 ASP A O 1
ATOM 2193 N N . LYS A 1 296 ? -1.089 6.542 17.528 1.00 94.25 296 LYS A N 1
ATOM 2194 C CA . LYS A 1 296 ? -0.081 6.752 16.474 1.00 94.25 296 LYS A CA 1
ATOM 2195 C C . LYS A 1 296 ? 1.248 6.009 16.678 1.00 94.25 296 LYS A C 1
ATOM 2197 O O . LYS A 1 296 ? 2.124 6.106 15.829 1.00 94.25 296 LYS A O 1
ATOM 2202 N N . ALA A 1 297 ? 1.451 5.387 17.838 1.00 92.69 297 ALA A N 1
ATOM 2203 C CA . ALA A 1 297 ? 2.604 4.543 18.125 1.00 92.69 297 ALA A CA 1
ATOM 2204 C C . ALA A 1 297 ? 2.243 3.053 18.009 1.00 92.69 297 ALA A C 1
ATOM 2206 O O . ALA A 1 297 ? 3.032 2.223 18.447 1.00 92.69 297 ALA A O 1
ATOM 2207 N N . GLY A 1 298 ? 1.055 2.742 17.473 1.00 93.50 298 GLY A N 1
ATOM 2208 C CA . GLY A 1 298 ? 0.558 1.387 17.278 1.00 93.50 298 GLY A CA 1
ATOM 2209 C C . GLY A 1 298 ? 0.131 0.702 18.574 1.00 93.50 298 GLY A C 1
ATOM 2210 O O . GLY A 1 298 ? -0.152 -0.487 18.586 1.00 93.50 298 GLY A O 1
ATOM 2211 N N . VAL A 1 299 ? 0.024 1.418 19.696 1.00 95.31 299 VAL A N 1
ATOM 2212 C CA . VAL A 1 299 ? -0.340 0.820 20.986 1.00 95.31 299 VAL A CA 1
ATOM 2213 C C . VAL A 1 299 ? -1.848 0.885 21.200 1.00 95.31 299 VAL A C 1
ATOM 2215 O O . VAL A 1 299 ? -2.444 1.966 21.171 1.00 95.31 299 VAL A O 1
ATOM 2218 N N . VAL A 1 300 ? -2.462 -0.251 21.536 1.00 96.25 300 VAL A N 1
ATOM 2219 C CA . VAL A 1 300 ? -3.872 -0.329 21.943 1.00 96.25 300 VAL A CA 1
ATOM 2220 C C . VAL A 1 300 ? -4.059 0.440 23.247 1.00 96.25 300 VAL A C 1
ATOM 2222 O O . VAL A 1 300 ? -3.573 0.042 24.308 1.00 96.25 300 VAL A O 1
ATOM 2225 N N . LYS A 1 301 ? -4.786 1.556 23.194 1.00 96.62 301 LYS A N 1
ATOM 2226 C CA . LYS A 1 301 ? -5.081 2.384 24.372 1.00 96.62 301 LYS A CA 1
ATOM 2227 C C . LYS A 1 301 ? -6.344 1.968 25.079 1.00 96.62 301 LYS A C 1
ATOM 2229 O O . LYS A 1 301 ? -6.409 2.054 26.303 1.00 96.62 301 LYS A O 1
ATOM 2234 N N . GLN A 1 302 ? -7.368 1.607 24.316 1.00 95.94 302 GLN A N 1
ATOM 2235 C CA . GLN A 1 302 ? -8.702 1.386 24.851 1.00 95.94 302 GLN A CA 1
ATOM 2236 C C . GLN A 1 302 ? -9.433 0.318 24.047 1.00 95.94 302 GLN A C 1
ATOM 2238 O O . GLN A 1 302 ? -9.207 0.145 22.851 1.00 95.94 302 GLN A O 1
ATOM 2243 N N . ARG A 1 303 ? -10.350 -0.364 24.733 1.00 95.81 303 ARG A N 1
ATOM 2244 C CA . ARG A 1 303 ? -11.378 -1.206 24.129 1.00 95.81 303 ARG A CA 1
ATOM 2245 C C . ARG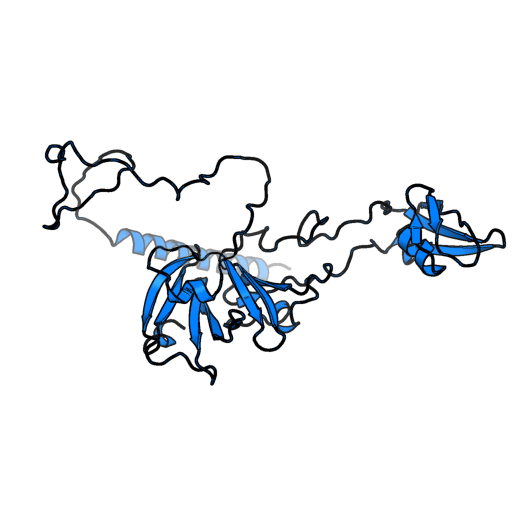 A 1 303 ? -12.713 -0.585 24.488 1.00 95.81 303 ARG A C 1
ATOM 2247 O O . ARG A 1 303 ? -13.060 -0.541 25.669 1.00 95.81 303 ARG A O 1
ATOM 2254 N N . ILE A 1 304 ? -13.427 -0.087 23.495 1.00 94.88 304 ILE A N 1
ATOM 2255 C CA . ILE A 1 304 ? -14.698 0.606 23.699 1.00 94.88 304 ILE A CA 1
ATOM 2256 C C . ILE A 1 304 ? -15.830 -0.265 23.179 1.00 94.88 304 ILE A C 1
ATOM 2258 O O . ILE A 1 304 ? -15.651 -1.010 22.223 1.00 94.88 304 ILE A O 1
ATOM 2262 N N . MET A 1 305 ? -16.989 -0.211 23.825 1.00 95.31 305 MET A N 1
ATOM 2263 C CA . MET A 1 305 ? -18.182 -0.872 23.292 1.00 95.31 305 MET A CA 1
ATOM 2264 C C . MET A 1 305 ? -18.595 -0.176 21.992 1.00 95.31 305 MET A C 1
ATOM 2266 O O . MET A 1 305 ? -18.541 1.054 21.926 1.00 95.31 305 MET A O 1
ATOM 2270 N N . ASN A 1 306 ? -19.059 -0.935 20.998 1.00 93.94 306 ASN A N 1
ATOM 2271 C CA . ASN A 1 306 ? -19.430 -0.381 19.689 1.00 93.94 306 ASN A CA 1
ATOM 2272 C C . ASN A 1 306 ? -20.516 0.707 19.786 1.00 93.94 306 ASN A C 1
ATOM 2274 O O . ASN A 1 306 ? -20.507 1.653 19.007 1.00 93.94 306 ASN A O 1
ATOM 2278 N N . SER A 1 307 ? -21.374 0.665 20.811 1.00 92.19 307 SER A N 1
ATOM 2279 C CA . SER A 1 307 ? -22.367 1.716 21.086 1.00 92.19 307 SER A CA 1
ATOM 2280 C C . SER A 1 307 ? -21.776 3.091 21.452 1.00 92.19 307 SER A C 1
ATOM 2282 O O . SER A 1 307 ? -22.526 4.053 21.570 1.00 92.19 307 SER A O 1
ATOM 2284 N N . TRP A 1 308 ? -20.464 3.186 21.691 1.00 91.31 308 TRP A N 1
ATOM 2285 C CA . TRP A 1 308 ? -19.744 4.428 22.015 1.00 91.31 308 TRP A CA 1
ATOM 2286 C C . TRP A 1 308 ? -18.749 4.835 20.919 1.00 91.31 308 TRP A C 1
ATOM 2288 O O . TRP A 1 308 ? -18.058 5.840 21.080 1.00 91.31 308 TRP A O 1
ATOM 2298 N N . ARG A 1 309 ? -18.663 4.069 19.820 1.00 91.44 309 ARG A N 1
ATOM 2299 C CA . ARG A 1 309 ? -17.708 4.281 18.720 1.00 91.44 309 ARG A CA 1
ATOM 2300 C C . ARG A 1 309 ? -17.771 5.698 18.161 1.00 91.44 309 ARG A C 1
ATOM 2302 O O . ARG A 1 309 ? -16.743 6.356 18.068 1.00 91.44 309 ARG A O 1
ATOM 2309 N N . ASP A 1 310 ? -18.972 6.184 17.872 1.00 89.81 310 ASP A N 1
ATOM 2310 C CA . ASP A 1 310 ? -19.177 7.468 17.189 1.00 89.81 310 ASP A CA 1
ATOM 2311 C C . ASP A 1 310 ? -18.739 8.684 18.021 1.00 89.81 310 ASP A C 1
ATOM 2313 O O . ASP A 1 310 ? -18.652 9.786 17.503 1.00 89.81 310 ASP A O 1
ATOM 2317 N N . SER A 1 311 ? -18.449 8.516 19.317 1.00 88.81 311 SER A N 1
ATOM 2318 C CA . SER A 1 311 ? -17.876 9.593 20.141 1.00 88.81 311 SER A CA 1
ATOM 2319 C C . SER A 1 311 ? -16.369 9.794 19.923 1.00 88.81 311 SER A C 1
ATOM 2321 O O . SER A 1 311 ? -15.792 10.703 20.517 1.00 88.81 311 SER A O 1
ATOM 2323 N N . TYR A 1 312 ? -15.731 8.923 19.137 1.00 85.69 312 TYR A N 1
ATOM 2324 C CA . TYR A 1 312 ? -14.293 8.924 18.855 1.00 85.69 312 TYR A CA 1
ATOM 2325 C C . TYR A 1 312 ? -13.959 9.214 17.384 1.00 85.69 312 TYR A C 1
ATOM 2327 O O . TYR A 1 312 ? -12.778 9.377 17.077 1.00 85.69 312 TYR A O 1
ATOM 2335 N N . LEU A 1 313 ? -14.965 9.226 16.505 1.00 84.31 313 LEU A N 1
ATOM 2336 C CA . LEU A 1 313 ? -14.845 9.553 15.081 1.00 84.31 313 LEU A CA 1
ATOM 2337 C C . LEU A 1 313 ? -15.166 11.030 14.852 1.00 84.31 313 LEU A C 1
ATOM 2339 O O . LEU A 1 313 ? -14.480 11.634 14.004 1.00 84.31 313 LEU A O 1
#

pLDDT: mean 78.7, std 19.93, range [30.61, 98.06]

Radius of gyration: 29.82 Å; chains: 1; bounding box: 51×73×96 Å

Secondary structure (DSSP, 8-state):
--SHHHHHHHHHHHHHHHHHHHHHHHHTS---------------PPPBPTTS-B--SS---S--------S--------SS--PPP-PEEGGGGGG--TT-B-SEEEEE-TTT--EEEEESSPBTTB-SPPPTT-SSSSSPPPPTT--TTEEEEEE-TTS-EEEESSHHHHHHTTT-EEETTTTEEES-TT--EEEEEEE-TT---HHHH-----SSPPP-SEEEEEEETTEEEE-TT-SSS-HHHHHS--SEEEEE-SSS-EEEEEE-TTSSEEEEEE-TTSSBPTT-EEEEE-TTSBEEEEEEGGGGGG--

Organism: NCBI:txid355243

Sequence (313 aa):
MSKTAESTRQRLVQSIRRIAKTEFEENQRLGPAAPKARIGKTRGAAYLNANGEIATGDDVPDDAPIDSADKASDAAQNDSGTVKKKNYQSISDADNAQVGDTFDQFKGVDCTTGEAVKIDLTPLDGN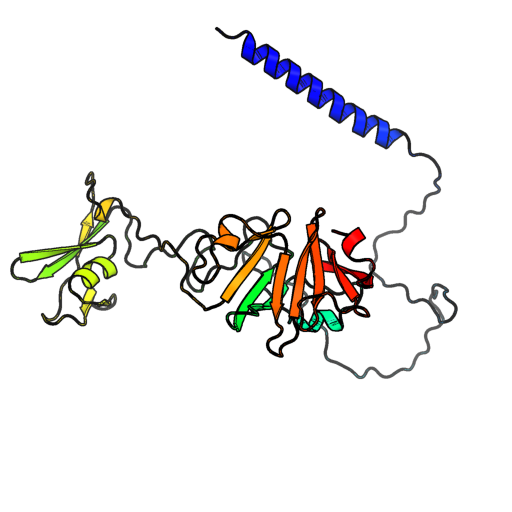EYVPPDGWADADSPPVPDDYIEGEYWRTGLWFGSYYYGATAGEACSLIGGTYDASSGQCAGTEYGYHSVDHYPCGSSTAPYCTISPVPTSWPSDNTTDLVLKNGAFQAHPMDPDAAEAFKTSPPAEVEICDGQGNRYSVTALEGGGAMVTKLDGNGDPVADGRSLVIDKAGVVKQRIMNSWRDSYL

Foldseek 3Di:
DDPVVVVVVVVVVVVVVVVVVVVVVVVVVDDDDDDDDDDDDDDDDFDADPVRDGDPDDDDDPDDDDDDDDDDDDDDDDDDDDDPDDDADELVVQQVDDFFDFHQKHWFAALPPRFIEIEGQQADVVQRDDADPQQPHNVFADQPPQADQQKKKWKDDPVDDIAIANGLQNRLVVQVFGQDPVVCWTPDHPRDTIHMDMDGCPPPPDCRRVDRVTQQAGPAPSYFYWYCDQLFTATDNRHPNDDVCNHPPGHQWDWGHSSVNWIWIWGGFNQGFTKIFTADPVRHGDQQAWIFTAHNRRGGRDTHGPVCVVVGD